Protein AF-A0A659RX69-F1 (afdb_monomer)

Sequence (241 aa):
MRRLYLALILLFAYSGHGYASCKRSGNEGAITITPPSQLVVDSHAYTAGEVLWQSGWVSTSEVTMDGCSRDYKVGFLYEPGSAQSNTSATINANDGNNTPVFSTGISGVGIAIKTQTNAGPYDNVMPIDNTYHNGDGNKTHHAMAPAYNVELVALGGPITSGTATFQSPLARVSFRDSATEDSGGDILTHLYLGNTQLIMKAMGCRVETPAITVDLGSVNLGSFANRQTAGAGEPARVWRG

Nearest PDB structures (foldseek):
  4gsx-assembly1_A-2  TM=1.540E-01  e=4.139E+00  Dengue virus 1 Nauru/West Pac/1974
  4gsx-assembly2_B  TM=1.135E-01  e=7.525E+00  Dengue virus 1 Nauru/West Pac/1974
  6y68-assembly1_A  TM=1.496E-01  e=9.352E+00  Maporal virus

Structure (mmCIF, N/CA/C/O backbone):
data_AF-A0A659RX69-F1
#
_entry.id   AF-A0A659RX69-F1
#
loop_
_atom_site.group_PDB
_atom_site.id
_atom_site.type_symbol
_atom_site.label_atom_id
_atom_site.label_alt_id
_atom_site.label_comp_id
_atom_site.label_asym_id
_atom_site.label_entity_id
_atom_site.label_seq_id
_atom_site.pdbx_PDB_ins_code
_atom_site.Cartn_x
_atom_site.Cartn_y
_atom_site.Cartn_z
_atom_site.occupancy
_atom_site.B_iso_or_equiv
_atom_site.auth_seq_id
_atom_site.auth_comp_id
_atom_site.auth_asym_id
_atom_site.auth_atom_id
_atom_site.pdbx_PDB_model_num
ATOM 1 N N . MET A 1 1 ? 19.546 25.901 -54.639 1.00 54.75 1 MET A N 1
ATOM 2 C CA . MET A 1 1 ? 19.198 24.463 -54.520 1.00 54.75 1 MET A CA 1
ATOM 3 C C . MET A 1 1 ? 20.051 23.722 -53.485 1.00 54.75 1 MET A C 1
ATOM 5 O O . MET A 1 1 ? 19.479 23.156 -52.571 1.00 54.75 1 MET A O 1
ATOM 9 N N . ARG A 1 2 ? 21.393 23.794 -53.518 1.00 53.19 2 ARG A N 1
ATOM 10 C CA . ARG A 1 2 ? 22.296 23.069 -52.587 1.00 53.19 2 ARG A CA 1
ATOM 11 C C . ARG A 1 2 ? 22.117 23.376 -51.080 1.00 53.19 2 ARG A C 1
ATOM 13 O O . ARG A 1 2 ? 22.346 22.502 -50.258 1.00 53.19 2 ARG A O 1
ATOM 20 N N . ARG A 1 3 ? 21.663 24.585 -50.717 1.00 55.53 3 ARG A N 1
ATOM 21 C CA . ARG A 1 3 ? 21.401 24.986 -49.315 1.00 55.53 3 ARG A CA 1
ATOM 22 C C . ARG A 1 3 ? 20.087 24.431 -48.739 1.00 55.53 3 ARG A C 1
ATOM 24 O O . ARG A 1 3 ? 20.001 24.253 -47.533 1.00 55.53 3 ARG A O 1
ATOM 31 N N . LEU A 1 4 ? 19.103 24.116 -49.590 1.00 56.72 4 LEU A N 1
ATOM 32 C CA . LEU A 1 4 ? 17.810 23.564 -49.157 1.00 56.72 4 LEU A CA 1
ATOM 33 C C . LEU A 1 4 ? 17.927 22.073 -48.797 1.00 56.72 4 LEU A C 1
ATOM 35 O O . LEU A 1 4 ? 17.357 21.631 -47.809 1.00 56.72 4 LEU A O 1
ATOM 39 N N . TYR A 1 5 ? 18.735 21.322 -49.553 1.00 61.66 5 TYR A N 1
ATOM 40 C CA . TYR A 1 5 ? 19.009 19.906 -49.282 1.00 61.66 5 TYR A CA 1
ATOM 41 C C . TYR A 1 5 ? 19.785 19.688 -47.974 1.00 61.66 5 TYR A C 1
ATOM 43 O O . TYR A 1 5 ? 19.493 18.752 -47.240 1.00 61.66 5 TYR A O 1
ATOM 51 N N . LEU A 1 6 ? 20.729 20.578 -47.646 1.00 60.47 6 LEU A N 1
ATOM 52 C CA . LEU A 1 6 ? 21.464 20.536 -46.374 1.00 60.47 6 LEU A CA 1
ATOM 53 C C . LEU A 1 6 ? 20.556 20.802 -45.163 1.00 60.47 6 LEU A C 1
ATOM 55 O O . LEU A 1 6 ? 20.692 20.125 -44.149 1.00 60.47 6 LEU A O 1
ATOM 59 N N . ALA A 1 7 ? 19.604 21.733 -45.283 1.00 62.75 7 ALA A N 1
ATOM 60 C CA . ALA A 1 7 ? 18.614 21.985 -44.237 1.00 62.75 7 ALA A CA 1
ATOM 61 C C . ALA A 1 7 ? 17.662 20.791 -44.046 1.00 62.75 7 ALA A C 1
ATOM 63 O O . ALA A 1 7 ? 17.360 20.430 -42.913 1.00 62.75 7 ALA A O 1
ATOM 64 N N . LEU A 1 8 ? 17.251 20.132 -45.137 1.00 59.28 8 LEU A N 1
ATOM 65 C CA . LEU A 1 8 ? 16.393 18.946 -45.076 1.00 59.28 8 LEU A CA 1
ATOM 66 C C . LEU A 1 8 ? 17.100 17.754 -44.406 1.00 59.28 8 LEU A C 1
ATOM 68 O O . LEU A 1 8 ? 16.502 17.084 -43.575 1.00 59.28 8 LEU A O 1
ATOM 72 N N . ILE A 1 9 ? 18.380 17.517 -44.716 1.00 64.31 9 ILE A N 1
ATOM 73 C CA . ILE A 1 9 ? 19.173 16.432 -44.109 1.00 64.31 9 ILE A CA 1
ATOM 74 C C . ILE A 1 9 ? 19.392 16.678 -42.609 1.00 64.31 9 ILE A C 1
ATOM 76 O O . ILE A 1 9 ? 19.304 15.737 -41.827 1.00 64.31 9 ILE A O 1
ATOM 80 N N . LEU A 1 10 ? 19.613 17.929 -42.191 1.00 59.34 10 LEU A N 1
ATOM 81 C CA . LEU A 1 10 ? 19.681 18.288 -40.770 1.00 59.34 10 LEU A CA 1
ATOM 82 C C . LEU A 1 10 ? 18.334 18.074 -40.062 1.00 59.34 10 LEU A C 1
ATOM 84 O O . LEU A 1 10 ? 18.313 17.503 -38.979 1.00 59.34 10 LEU A O 1
ATOM 88 N N . LEU A 1 11 ? 17.207 18.438 -40.681 1.00 57.62 11 LEU A N 1
ATOM 89 C CA . LEU A 1 11 ? 15.870 18.195 -40.121 1.00 57.62 11 LEU A CA 1
ATOM 90 C C . LEU A 1 11 ? 15.540 16.697 -39.983 1.00 57.62 11 LEU A C 1
ATOM 92 O O . LEU A 1 11 ? 15.015 16.293 -38.948 1.00 57.62 11 LEU A O 1
ATOM 96 N N . PHE A 1 12 ? 15.909 15.865 -40.965 1.00 55.72 12 PHE A N 1
ATOM 97 C CA . PHE A 1 12 ? 15.731 14.408 -40.884 1.00 55.72 12 PHE A CA 1
ATOM 98 C C . PHE A 1 12 ? 16.713 13.726 -39.913 1.00 55.72 12 PHE A C 1
ATOM 100 O O . PHE A 1 12 ? 16.360 12.728 -39.286 1.00 55.72 12 PHE A O 1
ATOM 107 N N . ALA A 1 13 ? 17.920 14.274 -39.732 1.00 54.59 13 ALA A N 1
ATOM 108 C CA . ALA A 1 13 ? 18.875 13.793 -38.730 1.00 54.59 13 ALA A CA 1
ATOM 109 C C . ALA A 1 13 ? 18.453 14.153 -37.291 1.00 54.59 13 ALA A C 1
ATOM 111 O O . ALA A 1 13 ? 18.736 13.395 -36.366 1.00 54.59 13 ALA A O 1
ATOM 112 N N . TYR A 1 14 ? 17.732 15.264 -37.094 1.00 49.75 14 TYR A N 1
ATOM 113 C CA . TYR A 1 14 ? 17.176 15.644 -35.789 1.00 49.75 14 TYR A CA 1
ATOM 114 C C . TYR A 1 14 ? 15.881 14.897 -35.432 1.00 49.75 14 TYR A C 1
ATOM 116 O O . TYR A 1 14 ? 15.615 14.694 -34.253 1.00 49.75 14 TYR A O 1
ATOM 124 N N . SER A 1 15 ? 15.098 14.407 -36.399 1.00 41.50 15 SER A N 1
ATOM 125 C CA . SER A 1 15 ? 13.859 13.656 -36.115 1.00 41.50 15 SER A CA 1
ATOM 126 C C . SER A 1 15 ? 14.069 12.228 -35.586 1.00 41.50 15 SER A C 1
ATOM 128 O O . SER A 1 15 ? 13.101 11.547 -35.266 1.00 41.50 15 SER A O 1
ATOM 130 N N . GLY A 1 16 ? 15.317 11.765 -35.466 1.00 38.88 16 GLY A N 1
ATOM 131 C CA . GLY A 1 16 ? 15.662 10.446 -34.924 1.00 38.88 16 GLY A CA 1
ATOM 132 C C . GLY A 1 16 ? 15.763 10.377 -33.398 1.00 38.88 16 GLY A C 1
ATOM 133 O O . GLY A 1 16 ? 16.357 9.431 -32.885 1.00 38.88 16 GLY A O 1
ATOM 134 N N . HIS A 1 17 ? 15.234 11.362 -32.662 1.00 42.66 17 HIS A N 1
ATOM 135 C CA . HIS A 1 17 ? 15.139 11.275 -31.203 1.00 42.66 17 HIS A CA 1
ATOM 136 C C . HIS A 1 17 ? 14.034 10.272 -30.870 1.00 42.66 17 HIS A C 1
ATOM 138 O O . HIS A 1 17 ? 12.896 10.643 -30.594 1.00 42.66 17 HIS A O 1
ATOM 144 N N . GLY A 1 18 ? 14.359 8.979 -30.946 1.00 46.91 18 GLY A N 1
ATOM 145 C CA . GLY A 1 18 ? 13.583 7.965 -30.254 1.00 46.91 18 GLY A CA 1
ATOM 146 C C . GLY A 1 18 ? 13.561 8.374 -28.790 1.00 46.91 18 GLY A C 1
ATOM 147 O O . GLY A 1 18 ? 14.603 8.349 -28.135 1.00 46.91 18 GLY A O 1
ATOM 148 N N . TYR A 1 19 ? 12.413 8.855 -28.318 1.00 55.19 19 TYR A N 1
ATOM 149 C CA . TYR A 1 19 ? 12.220 9.172 -26.914 1.00 55.19 19 TYR A CA 1
ATOM 150 C C . TYR A 1 19 ? 12.526 7.891 -26.137 1.00 55.19 19 TYR A C 1
ATOM 152 O O . TYR A 1 19 ? 11.825 6.890 -26.294 1.00 55.19 19 TYR A O 1
ATOM 160 N N . ALA A 1 20 ? 13.637 7.892 -25.394 1.00 61.78 20 ALA A N 1
ATOM 161 C CA . ALA A 1 20 ? 13.924 6.828 -24.447 1.00 61.78 20 ALA A CA 1
ATOM 162 C C . ALA A 1 20 ? 12.742 6.804 -23.487 1.00 61.78 20 ALA A C 1
ATOM 164 O O . ALA A 1 20 ? 12.428 7.838 -22.903 1.00 61.78 20 ALA A O 1
ATOM 165 N N . SER A 1 21 ? 12.056 5.671 -23.439 1.00 83.69 21 SER A N 1
ATOM 166 C CA . SER A 1 21 ? 10.903 5.484 -22.589 1.00 83.69 21 SER A CA 1
ATOM 167 C C . SER A 1 21 ? 11.053 4.159 -21.890 1.00 83.69 21 SER A C 1
ATOM 169 O O . SER A 1 21 ? 11.211 3.134 -22.554 1.00 83.69 21 SER A O 1
ATOM 171 N N . CYS A 1 22 ? 11.031 4.202 -20.559 1.00 89.25 22 CYS A N 1
ATOM 172 C CA . CYS A 1 22 ? 11.048 3.002 -19.739 1.00 89.25 22 CYS A CA 1
ATOM 173 C C . CYS A 1 22 ? 9.914 2.074 -20.190 1.00 89.25 22 CYS A C 1
ATOM 175 O O . CYS A 1 22 ? 8.739 2.431 -20.104 1.00 89.25 22 CYS A O 1
ATOM 177 N N . LYS A 1 23 ? 10.251 0.888 -20.684 1.00 92.12 23 LYS A N 1
ATOM 178 C CA . LYS A 1 23 ? 9.285 -0.112 -21.131 1.00 92.12 23 LYS A CA 1
ATOM 179 C C . LYS A 1 23 ? 9.568 -1.441 -20.485 1.00 92.12 23 LYS A C 1
ATOM 181 O O . LYS A 1 23 ? 10.710 -1.884 -20.436 1.00 92.12 23 LYS A O 1
ATOM 186 N N . ARG A 1 24 ? 8.512 -2.085 -20.009 1.00 92.31 24 ARG A N 1
ATOM 187 C CA . ARG A 1 24 ? 8.624 -3.421 -19.451 1.00 92.31 24 ARG A CA 1
ATOM 188 C C . ARG A 1 24 ? 8.834 -4.424 -20.577 1.00 92.31 24 ARG A C 1
ATOM 190 O O . ARG A 1 24 ? 8.104 -4.401 -21.571 1.00 92.31 24 ARG A O 1
ATOM 197 N N . SER A 1 25 ? 9.802 -5.319 -20.429 1.00 86.56 25 SER A N 1
ATOM 198 C CA . SER A 1 25 ? 9.934 -6.473 -21.313 1.00 86.56 25 SER A CA 1
ATOM 199 C C . SER A 1 25 ? 9.115 -7.637 -20.747 1.00 86.56 25 SER A C 1
ATOM 201 O O . SER A 1 25 ? 9.410 -8.206 -19.702 1.00 86.56 25 SER A O 1
ATOM 203 N N . GLY A 1 26 ? 8.023 -7.979 -21.437 1.00 82.31 26 GLY A N 1
ATOM 204 C CA . GLY A 1 26 ? 7.155 -9.103 -21.073 1.00 82.31 26 GLY A CA 1
ATOM 205 C C . GLY A 1 26 ? 5.930 -8.725 -20.231 1.00 82.31 26 GLY A C 1
ATOM 206 O O . GLY A 1 26 ? 5.269 -7.717 -20.484 1.00 82.31 26 GLY A O 1
ATOM 207 N N . ASN A 1 27 ? 5.574 -9.595 -19.281 1.00 82.69 27 ASN A N 1
ATOM 208 C CA . ASN A 1 27 ? 4.302 -9.549 -18.550 1.00 82.69 27 ASN A CA 1
ATOM 209 C C . ASN A 1 27 ? 4.336 -8.692 -17.281 1.00 82.69 27 ASN A C 1
ATOM 211 O O . ASN A 1 27 ? 5.397 -8.360 -16.760 1.00 82.69 27 ASN A O 1
ATOM 215 N N . GLU A 1 28 ? 3.128 -8.314 -16.846 1.00 82.75 28 GLU A N 1
ATOM 216 C CA . GLU A 1 28 ? 2.791 -7.748 -15.533 1.00 82.75 28 GLU A CA 1
ATOM 217 C C . GLU A 1 28 ? 3.600 -8.380 -14.403 1.00 82.75 28 GLU A C 1
ATOM 219 O O . GLU A 1 28 ? 3.390 -9.565 -14.153 1.00 82.75 28 GLU A O 1
ATOM 224 N N . GLY A 1 29 ? 4.419 -7.625 -13.664 1.00 92.12 29 GLY A N 1
ATOM 225 C CA . GLY A 1 29 ? 4.747 -7.975 -12.287 1.00 92.12 29 GLY A CA 1
ATOM 226 C C . GLY A 1 29 ? 3.519 -7.902 -11.380 1.00 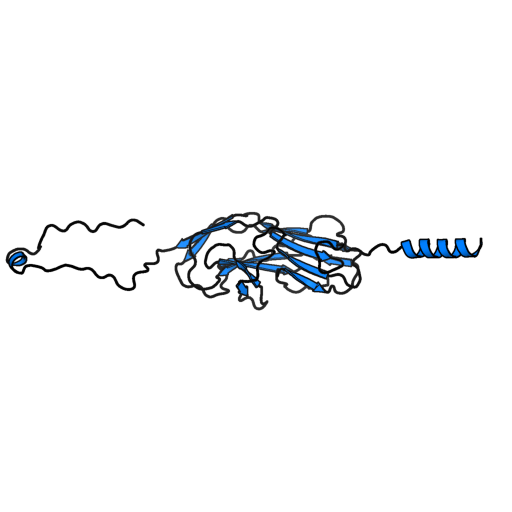92.12 29 GLY A C 1
ATOM 227 O O . GLY A 1 29 ? 3.390 -6.983 -10.576 1.00 92.12 29 GLY A O 1
ATOM 228 N N . ALA A 1 30 ? 2.591 -8.844 -11.522 1.00 95.94 30 ALA A N 1
ATOM 229 C CA . ALA A 1 30 ? 1.385 -8.909 -10.708 1.00 95.94 30 ALA A CA 1
ATOM 230 C C . ALA A 1 30 ? 1.665 -9.656 -9.398 1.00 95.94 30 ALA A C 1
ATOM 232 O O . ALA A 1 30 ? 2.068 -10.822 -9.408 1.00 95.94 30 ALA A O 1
ATOM 233 N N . ILE A 1 31 ? 1.427 -8.990 -8.269 1.00 97.94 31 ILE A N 1
ATOM 234 C CA . ILE A 1 31 ? 1.570 -9.551 -6.923 1.00 97.94 31 ILE A CA 1
ATOM 235 C C . ILE A 1 31 ? 0.206 -9.486 -6.252 1.00 97.94 31 ILE A C 1
ATOM 237 O O . ILE A 1 31 ? -0.384 -8.415 -6.152 1.00 97.94 31 ILE A O 1
ATOM 241 N N . THR A 1 32 ? -0.318 -10.627 -5.803 1.00 97.88 32 THR A N 1
ATOM 242 C CA . THR A 1 32 ? -1.626 -10.686 -5.135 1.00 97.88 32 THR A CA 1
ATOM 243 C C . THR A 1 32 ? -1.456 -11.028 -3.665 1.00 97.88 32 THR A C 1
ATOM 245 O O . THR A 1 32 ? -0.946 -12.094 -3.326 1.00 97.88 32 THR A O 1
ATOM 248 N N . ILE A 1 33 ? -1.935 -10.147 -2.791 1.00 98.19 33 ILE A N 1
ATOM 249 C CA . ILE A 1 33 ? -1.985 -10.363 -1.345 1.00 98.19 33 ILE A CA 1
ATOM 250 C C . ILE A 1 33 ? -3.444 -10.516 -0.935 1.00 98.19 33 ILE A C 1
ATOM 252 O O . ILE A 1 33 ? -4.298 -9.727 -1.326 1.00 98.19 33 ILE A O 1
ATOM 256 N N . THR A 1 34 ? -3.755 -11.539 -0.143 1.00 96.94 34 THR A N 1
ATOM 257 C CA . THR A 1 34 ? -5.127 -11.784 0.319 1.00 96.94 34 THR A CA 1
ATOM 258 C C . THR A 1 34 ? -5.244 -11.392 1.791 1.00 96.94 34 THR A C 1
ATOM 260 O O . THR A 1 34 ? -4.923 -12.212 2.653 1.00 96.94 34 THR A O 1
ATOM 263 N N . PRO A 1 35 ? -5.662 -10.150 2.10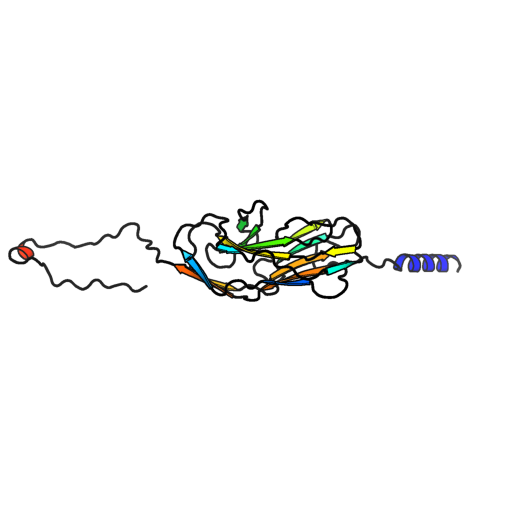9 1.00 94.31 35 PRO A N 1
ATOM 264 C CA . PRO A 1 35 ? -5.919 -9.759 3.488 1.00 94.31 35 PRO A CA 1
ATOM 265 C C . PRO A 1 35 ? -7.109 -10.541 4.063 1.00 94.31 35 PRO A C 1
ATOM 267 O O . PRO A 1 35 ? -7.913 -11.101 3.308 1.00 94.31 35 PRO A O 1
ATOM 270 N N . PRO A 1 36 ? -7.256 -10.603 5.396 1.00 95.31 36 PRO A N 1
ATOM 271 C CA . PRO A 1 36 ? -8.407 -11.242 6.011 1.00 95.31 36 PRO A CA 1
ATOM 272 C C . PRO A 1 36 ? -9.695 -10.520 5.602 1.00 95.31 36 PRO A C 1
ATOM 274 O O . PRO A 1 36 ? -9.760 -9.293 5.601 1.00 95.31 36 PRO A O 1
ATOM 277 N N . SER A 1 37 ? -10.747 -11.280 5.296 1.00 95.31 37 SER A N 1
ATOM 278 C CA . SER A 1 37 ? -12.082 -10.714 5.050 1.00 95.31 37 SER A CA 1
ATOM 279 C C . SER A 1 37 ? -12.728 -10.178 6.332 1.00 95.31 37 SER A C 1
ATOM 281 O O . SER A 1 37 ? -13.588 -9.299 6.285 1.00 95.31 37 SER A O 1
ATOM 283 N N . GLN A 1 38 ? -12.290 -10.679 7.490 1.00 96.31 38 GLN A N 1
ATOM 284 C CA . GLN A 1 38 ? -12.697 -10.209 8.804 1.00 96.31 38 GLN A CA 1
ATOM 285 C C . GLN A 1 38 ? -11.504 -10.182 9.757 1.00 96.31 38 GLN A C 1
ATOM 287 O O . GLN A 1 38 ? -10.773 -11.166 9.861 1.00 96.31 38 GLN A O 1
ATOM 292 N N . LEU A 1 39 ? -11.370 -9.093 10.511 1.00 95.88 39 LEU A N 1
ATOM 293 C CA . LEU A 1 39 ? -10.416 -8.977 11.607 1.00 95.88 39 LEU A CA 1
ATOM 294 C C . LEU A 1 39 ? -11.157 -8.610 12.893 1.00 95.88 39 LEU A C 1
ATOM 296 O O . LEU A 1 39 ? -12.035 -7.746 12.895 1.00 95.88 39 LEU A O 1
ATOM 300 N N . VAL A 1 40 ? -10.823 -9.307 13.975 1.00 94.56 40 VAL A N 1
ATOM 301 C CA . VAL A 1 40 ? -11.365 -9.056 15.311 1.00 94.56 40 VAL A CA 1
ATOM 302 C C . VAL A 1 40 ? -10.272 -8.392 16.138 1.00 94.56 40 VAL A C 1
ATOM 304 O O . VAL A 1 40 ? -9.138 -8.863 16.135 1.00 94.56 40 VAL A O 1
ATOM 307 N N . VAL A 1 41 ? -10.617 -7.306 16.821 1.00 93.44 41 VAL A N 1
ATOM 308 C CA . VAL A 1 41 ? -9.704 -6.523 17.661 1.00 93.44 41 VAL A CA 1
ATOM 309 C C . VAL A 1 41 ? -10.290 -6.364 19.060 1.00 93.44 41 VAL A C 1
ATOM 311 O O . VAL A 1 41 ? -11.510 -6.285 19.222 1.00 93.44 41 VAL A O 1
ATOM 314 N N . ASP A 1 42 ? -9.434 -6.324 20.074 1.00 89.31 42 ASP A N 1
ATOM 315 C CA . ASP A 1 42 ? -9.845 -6.167 21.469 1.00 89.31 42 ASP A CA 1
ATOM 316 C C . ASP A 1 42 ? -10.248 -4.715 21.774 1.00 89.31 42 ASP A C 1
ATOM 318 O O . ASP A 1 42 ? -9.629 -3.772 21.282 1.00 89.31 42 ASP A O 1
ATOM 322 N N . SER A 1 43 ? -11.248 -4.493 22.636 1.00 81.62 43 SER A N 1
ATOM 323 C CA . SER A 1 43 ? -11.597 -3.133 23.083 1.00 81.62 43 SER A CA 1
ATOM 324 C C . SER A 1 43 ? -10.562 -2.595 24.065 1.00 81.62 43 SER A C 1
ATOM 326 O O . SER A 1 43 ? -10.701 -2.727 25.283 1.00 81.62 43 SER A O 1
ATOM 328 N N . HIS A 1 44 ? -9.568 -1.900 23.531 1.00 86.19 44 HIS A N 1
ATOM 329 C CA . HIS A 1 44 ? -8.675 -1.041 24.292 1.00 86.19 44 HIS A CA 1
ATOM 330 C C . HIS A 1 44 ? -8.216 0.152 23.443 1.00 86.19 44 HIS A C 1
ATOM 332 O O . HIS A 1 44 ? -8.624 0.320 22.292 1.00 86.19 44 HIS A O 1
ATOM 338 N N . ALA A 1 45 ? -7.421 1.035 24.048 1.00 88.38 45 ALA A N 1
ATOM 339 C CA . ALA A 1 45 ? -6.779 2.122 23.327 1.00 88.38 45 ALA A CA 1
ATOM 340 C C . ALA A 1 45 ? -5.478 1.607 22.703 1.00 88.38 45 ALA A C 1
ATOM 342 O O . ALA A 1 45 ? -4.536 1.292 23.427 1.00 88.38 45 ALA A O 1
ATOM 343 N N . TYR A 1 46 ? -5.448 1.545 21.376 1.00 93.69 46 TYR A N 1
ATOM 344 C CA . TYR A 1 46 ? -4.284 1.129 20.609 1.00 93.69 46 TYR A CA 1
ATOM 345 C C . TYR A 1 46 ? -3.228 2.226 20.576 1.00 93.69 46 TYR A C 1
ATOM 347 O O . TYR A 1 46 ? -3.545 3.424 20.592 1.00 93.69 46 TYR A O 1
ATOM 355 N N . THR A 1 47 ? -1.966 1.819 20.472 1.00 93.44 47 THR A N 1
ATOM 356 C CA . THR A 1 47 ? -0.879 2.765 20.210 1.00 93.44 47 THR A CA 1
ATOM 357 C C . THR A 1 47 ? -0.810 3.054 18.712 1.00 93.44 47 THR A C 1
ATOM 359 O O . THR A 1 47 ? -0.978 2.161 17.885 1.00 93.44 47 THR A O 1
ATOM 362 N N . ALA A 1 48 ? -0.575 4.313 18.337 1.00 92.94 48 ALA A N 1
ATOM 363 C CA . ALA A 1 48 ? -0.377 4.660 16.933 1.00 92.94 48 ALA A CA 1
ATOM 364 C C . ALA A 1 48 ? 0.838 3.905 16.364 1.00 92.94 48 ALA A C 1
ATOM 366 O O . ALA A 1 48 ? 1.908 3.896 16.973 1.00 92.94 48 ALA A O 1
ATOM 367 N N . GLY A 1 49 ? 0.667 3.269 15.205 1.00 91.44 49 GLY A N 1
ATOM 368 C CA . GLY A 1 49 ? 1.706 2.459 14.567 1.00 91.44 49 GLY A CA 1
ATOM 369 C C . GLY A 1 49 ? 1.706 0.980 14.969 1.00 91.44 49 GLY A C 1
ATOM 370 O O . GLY A 1 49 ? 2.537 0.230 14.465 1.00 91.44 49 GLY A O 1
ATOM 371 N N . GLU A 1 50 ? 0.798 0.544 15.845 1.00 93.94 50 GLU A N 1
ATOM 372 C CA . GLU A 1 50 ? 0.657 -0.864 16.227 1.00 93.94 50 GLU A CA 1
ATOM 373 C C . GLU A 1 50 ? 0.099 -1.709 15.071 1.00 93.94 50 GLU A C 1
ATOM 375 O O . GLU A 1 50 ? -0.906 -1.350 14.458 1.00 93.94 50 GLU A O 1
ATOM 380 N N . VAL A 1 51 ? 0.744 -2.838 14.765 1.00 95.12 51 VAL A N 1
ATOM 381 C CA . VAL A 1 51 ? 0.343 -3.721 13.659 1.00 95.12 51 VAL A CA 1
ATOM 382 C C . VAL A 1 51 ? -0.799 -4.633 14.103 1.00 95.12 51 VAL A C 1
ATOM 384 O O . VAL A 1 51 ? -0.634 -5.471 14.985 1.00 95.12 51 VAL A O 1
ATOM 387 N N . LEU A 1 52 ? -1.948 -4.501 13.444 1.00 95.56 52 LEU A N 1
ATOM 388 C CA . LEU A 1 52 ? -3.143 -5.320 13.670 1.00 95.56 52 LEU A CA 1
ATOM 389 C C . LEU A 1 52 ? -3.116 -6.601 12.832 1.00 95.56 52 LEU A C 1
ATOM 391 O O . LEU A 1 52 ? -3.618 -7.645 13.240 1.00 95.56 52 LEU A O 1
ATOM 395 N N . TRP A 1 53 ? -2.549 -6.508 11.631 1.00 96.69 53 TRP A N 1
ATOM 396 C CA . TRP A 1 53 ? -2.336 -7.627 10.722 1.00 96.69 53 TRP A CA 1
ATOM 397 C C . TRP A 1 53 ? -1.230 -7.275 9.727 1.00 96.69 53 TRP A C 1
ATOM 399 O O . TRP A 1 53 ? -1.101 -6.117 9.336 1.00 96.69 53 TRP A O 1
ATOM 409 N N . GLN A 1 54 ? -0.473 -8.277 9.287 1.00 96.31 54 GLN A N 1
ATOM 410 C CA . GLN A 1 54 ? 0.535 -8.141 8.237 1.00 96.31 54 GLN A CA 1
ATOM 411 C C . GLN A 1 54 ? 0.474 -9.333 7.283 1.00 96.31 54 GLN A C 1
ATOM 413 O O . GLN A 1 54 ? 0.215 -10.461 7.713 1.00 96.31 54 GLN A O 1
ATOM 418 N N . SER A 1 55 ? 0.746 -9.099 6.002 1.00 97.00 55 SER A N 1
ATOM 419 C CA . SER A 1 55 ? 0.815 -10.168 5.001 1.00 97.00 55 SER A CA 1
ATOM 420 C C . SER A 1 55 ? 2.130 -10.943 5.027 1.00 97.00 55 SER A C 1
ATOM 422 O O . SER A 1 55 ? 2.175 -12.079 4.561 1.00 97.00 55 SER A O 1
ATOM 424 N N . GLY A 1 56 ? 3.206 -10.316 5.512 1.00 96.31 56 GLY A N 1
ATOM 425 C CA . GLY A 1 56 ? 4.565 -10.724 5.167 1.00 96.31 56 GLY A CA 1
ATOM 426 C C . GLY A 1 56 ? 4.909 -10.360 3.718 1.00 96.31 56 GLY A C 1
ATOM 427 O O . GLY A 1 56 ? 4.093 -9.781 2.996 1.00 96.31 56 GLY A O 1
ATOM 428 N N . TRP A 1 57 ? 6.130 -10.686 3.294 1.00 96.81 57 TRP A N 1
ATOM 429 C CA . TRP A 1 57 ? 6.602 -10.407 1.937 1.00 96.81 57 TRP A CA 1
ATOM 430 C C . TRP A 1 57 ? 6.045 -11.418 0.937 1.00 96.81 57 TRP A C 1
ATOM 432 O O . TRP A 1 57 ? 6.295 -12.618 1.055 1.00 96.81 57 TRP A O 1
ATOM 442 N N . VAL A 1 58 ? 5.324 -10.924 -0.066 1.00 97.94 58 VAL A N 1
ATOM 443 C CA . VAL A 1 58 ? 4.831 -11.720 -1.194 1.00 97.94 58 VAL A CA 1
ATOM 444 C C . VAL A 1 58 ? 5.461 -11.185 -2.468 1.00 97.94 58 VAL A C 1
ATOM 446 O O . VAL A 1 58 ? 5.351 -9.992 -2.751 1.00 97.94 58 VAL A O 1
ATOM 449 N N . SER A 1 59 ? 6.124 -12.062 -3.219 1.00 96.31 59 SER A N 1
ATOM 450 C CA . SER A 1 59 ? 6.860 -11.716 -4.433 1.00 96.31 59 SER A CA 1
ATOM 451 C C . SER A 1 59 ? 6.257 -12.337 -5.689 1.00 96.31 59 SER A C 1
ATOM 453 O O . SER A 1 59 ? 5.405 -13.226 -5.630 1.00 96.31 59 SER A O 1
ATOM 455 N N . THR A 1 60 ? 6.714 -11.854 -6.840 1.00 95.06 60 THR A N 1
ATOM 456 C CA . THR A 1 60 ? 6.460 -12.460 -8.153 1.00 95.06 60 THR A CA 1
ATOM 457 C C . THR A 1 60 ? 7.778 -12.857 -8.826 1.00 95.06 60 THR A C 1
ATOM 459 O O . THR A 1 60 ? 8.845 -12.765 -8.215 1.00 95.06 60 THR A O 1
ATOM 462 N N . SER A 1 61 ? 7.722 -13.364 -10.057 1.00 93.88 61 SER A N 1
ATOM 463 C CA . SER A 1 61 ? 8.918 -13.659 -10.855 1.00 93.88 61 SER A CA 1
ATOM 464 C C . SER A 1 61 ? 9.679 -12.386 -11.236 1.00 93.88 61 SER A C 1
ATOM 466 O O . SER A 1 61 ? 9.179 -11.278 -11.059 1.00 93.88 61 SER A O 1
ATOM 468 N N . GLU A 1 62 ? 10.885 -12.540 -11.787 1.00 93.81 62 GLU A N 1
ATOM 469 C CA . GLU A 1 62 ? 11.645 -11.405 -12.317 1.00 93.81 62 GLU A CA 1
ATOM 470 C C . GLU A 1 62 ? 10.823 -10.595 -13.329 1.00 93.81 62 GLU A C 1
ATOM 472 O O . GLU A 1 62 ? 10.104 -11.158 -14.161 1.00 93.81 62 GLU A O 1
ATOM 477 N N . VAL A 1 63 ? 10.951 -9.271 -13.242 1.00 93.81 63 VAL A N 1
ATOM 478 C CA . VAL A 1 63 ? 10.376 -8.320 -14.194 1.00 93.81 63 VAL A CA 1
ATOM 479 C C . VAL A 1 63 ? 11.484 -7.401 -14.676 1.00 93.81 63 VAL A C 1
ATOM 481 O O . VAL A 1 63 ? 12.260 -6.882 -13.874 1.00 93.81 63 VAL A O 1
ATOM 484 N N . THR A 1 64 ? 11.549 -7.166 -15.979 1.00 94.00 64 THR A N 1
ATOM 485 C CA . THR A 1 64 ? 12.603 -6.344 -16.569 1.00 94.00 64 THR A CA 1
ATOM 486 C C . THR A 1 64 ? 12.019 -5.055 -17.137 1.00 94.00 64 THR A C 1
ATOM 488 O O . THR A 1 64 ? 10.982 -5.066 -17.800 1.00 94.00 64 THR A O 1
ATOM 491 N N . MET A 1 65 ? 12.685 -3.933 -16.866 1.00 93.19 65 MET A N 1
ATOM 492 C CA . MET A 1 65 ? 12.421 -2.636 -17.493 1.00 93.19 65 MET A CA 1
ATOM 493 C C . MET A 1 65 ? 13.613 -2.253 -18.355 1.00 93.19 65 MET A C 1
ATOM 495 O O . MET A 1 65 ? 14.747 -2.311 -17.894 1.00 93.19 65 MET A O 1
ATOM 499 N N . ASP A 1 66 ? 13.355 -1.812 -19.576 1.00 93.19 66 ASP A N 1
ATOM 500 C CA . ASP A 1 66 ? 14.353 -1.470 -20.580 1.00 93.19 66 ASP A CA 1
ATOM 501 C C . ASP A 1 66 ? 14.091 -0.088 -21.179 1.00 93.19 66 ASP A C 1
ATOM 503 O O . ASP A 1 66 ? 12.983 0.445 -21.135 1.00 93.19 66 ASP A O 1
ATOM 507 N N . GLY A 1 67 ? 15.119 0.494 -21.796 1.00 90.56 67 GLY A N 1
ATOM 508 C CA . GLY A 1 67 ? 14.983 1.740 -22.549 1.00 90.56 67 GLY A CA 1
ATOM 509 C C . GLY A 1 67 ? 14.747 2.983 -21.690 1.00 90.56 67 GLY A C 1
ATOM 510 O O . GLY A 1 67 ? 14.343 4.010 -22.235 1.00 90.56 67 GLY A O 1
ATOM 511 N N . CYS A 1 68 ? 15.026 2.919 -20.386 1.00 90.88 68 CYS A N 1
ATOM 512 C CA . CYS A 1 68 ? 14.884 4.063 -19.495 1.00 90.88 68 CYS A CA 1
ATOM 513 C C . CYS A 1 68 ? 15.798 5.229 -19.898 1.00 90.88 68 CYS A C 1
ATOM 515 O O . CYS A 1 68 ? 16.963 5.052 -20.276 1.00 90.88 68 CYS A O 1
ATOM 517 N N . SER A 1 69 ? 15.248 6.444 -19.839 1.00 90.12 69 SER A N 1
ATOM 518 C CA . SER A 1 69 ? 16.009 7.685 -19.995 1.00 90.12 69 SER A CA 1
ATOM 519 C C . SER A 1 69 ? 16.981 7.874 -18.825 1.00 90.12 69 SER A C 1
ATOM 521 O O . SER A 1 69 ? 16.784 7.307 -17.765 1.00 90.12 69 SER A O 1
ATOM 523 N N . ARG A 1 70 ? 18.047 8.673 -18.971 1.00 90.12 70 ARG A N 1
ATOM 524 C CA . ARG A 1 70 ? 19.038 8.863 -17.886 1.00 90.12 70 ARG A CA 1
ATOM 525 C C . ARG A 1 70 ? 18.457 9.547 -16.638 1.00 90.12 70 ARG A C 1
ATOM 527 O O . ARG A 1 70 ? 18.984 9.366 -15.549 1.00 90.12 70 ARG A O 1
ATOM 534 N N . ASP A 1 71 ? 17.385 10.315 -16.805 1.00 90.81 71 ASP A N 1
ATOM 535 C CA . ASP A 1 71 ? 16.769 11.117 -15.742 1.00 90.81 71 ASP A CA 1
ATOM 536 C C . ASP A 1 71 ? 15.396 10.579 -15.310 1.00 90.81 71 ASP A C 1
ATOM 538 O O . ASP A 1 71 ? 14.623 11.309 -14.673 1.00 90.81 71 ASP A O 1
ATOM 542 N N . TYR A 1 72 ? 15.108 9.313 -15.642 1.00 93.25 72 TYR A N 1
ATOM 543 C CA . TYR A 1 72 ? 13.853 8.646 -15.311 1.00 93.25 72 TYR A CA 1
ATOM 544 C C . TYR A 1 72 ? 13.535 8.717 -13.809 1.00 93.25 72 TYR A C 1
ATOM 546 O O . TYR A 1 72 ? 14.381 9.008 -12.954 1.00 93.25 72 TYR A O 1
ATOM 554 N N . LYS A 1 73 ? 12.272 8.470 -13.484 1.00 95.00 73 LYS A N 1
ATOM 555 C CA . LYS A 1 73 ? 11.695 8.504 -12.149 1.00 95.00 73 LYS A CA 1
ATOM 556 C C . LYS A 1 73 ? 11.073 7.164 -11.801 1.00 95.00 73 LYS A C 1
ATOM 558 O O . LYS A 1 73 ? 10.459 6.520 -12.649 1.00 95.00 73 LYS A O 1
ATOM 563 N N . VAL A 1 74 ? 11.195 6.789 -10.535 1.00 95.69 74 VAL A N 1
ATOM 564 C CA . VAL A 1 74 ? 10.530 5.624 -9.948 1.00 95.69 74 VAL A CA 1
ATOM 565 C C . VAL A 1 74 ? 9.434 6.129 -9.022 1.00 95.69 74 VAL A C 1
ATOM 567 O O . VAL A 1 74 ? 9.717 6.875 -8.089 1.00 95.69 74 VAL A O 1
ATOM 570 N N . GLY A 1 75 ? 8.188 5.777 -9.312 1.00 95.81 75 GLY A N 1
ATOM 571 C CA . GLY A 1 75 ? 7.021 6.132 -8.512 1.00 95.81 75 GLY A CA 1
ATOM 572 C C . GLY A 1 75 ? 6.599 4.982 -7.607 1.00 95.81 75 GLY A C 1
ATOM 573 O O . GLY A 1 75 ? 6.428 3.867 -8.102 1.00 95.81 75 GLY A O 1
ATOM 574 N N . PHE A 1 76 ? 6.386 5.266 -6.322 1.00 96.56 76 PHE A N 1
ATOM 575 C CA . PHE A 1 76 ? 5.826 4.345 -5.329 1.00 96.56 76 PHE A CA 1
ATOM 576 C C . PHE A 1 76 ? 4.423 4.813 -4.948 1.00 96.56 76 PHE A C 1
ATOM 578 O O . PHE A 1 76 ? 4.232 5.618 -4.037 1.00 96.56 76 PHE A O 1
ATOM 585 N N . LEU A 1 77 ? 3.424 4.361 -5.703 1.00 96.44 77 LEU A N 1
ATOM 586 C CA . LEU A 1 77 ? 2.134 5.046 -5.777 1.00 96.44 77 LEU A CA 1
ATOM 587 C C . LEU A 1 77 ? 0.983 4.112 -5.426 1.00 96.44 77 LEU A C 1
ATOM 589 O O . LEU A 1 77 ? 0.989 2.938 -5.797 1.00 96.44 77 LEU A O 1
ATOM 593 N N . TYR A 1 78 ? -0.038 4.641 -4.763 1.00 96.94 78 TYR A N 1
ATOM 594 C CA . TYR A 1 78 ? -1.347 4.005 -4.764 1.00 96.94 78 TYR A CA 1
ATOM 595 C C . TYR A 1 78 ? -2.006 4.171 -6.135 1.00 96.94 78 TYR A C 1
ATOM 597 O O . TYR A 1 78 ? -1.774 5.146 -6.852 1.00 96.94 78 TYR A O 1
ATOM 605 N N . GLU A 1 79 ? -2.852 3.214 -6.503 1.00 95.12 79 GLU A N 1
ATOM 606 C CA . GLU A 1 79 ? -3.509 3.210 -7.804 1.00 95.12 79 GLU A CA 1
ATOM 607 C C . GLU A 1 79 ? -4.470 4.395 -7.958 1.00 95.12 79 GLU A C 1
ATOM 609 O O . GLU A 1 79 ? -5.236 4.677 -7.026 1.00 95.12 79 GLU A O 1
ATOM 614 N N . PRO A 1 80 ? -4.492 5.072 -9.124 1.00 91.12 80 PRO A N 1
ATOM 615 C CA . PRO A 1 80 ? -5.445 6.137 -9.390 1.00 91.12 80 PRO A CA 1
ATOM 616 C C . PRO A 1 80 ? -6.884 5.683 -9.138 1.00 91.12 80 PRO A C 1
ATOM 618 O O . PRO A 1 80 ? -7.312 4.621 -9.591 1.00 91.12 80 PRO A O 1
ATOM 621 N N . GLY A 1 81 ? -7.633 6.501 -8.401 1.00 86.38 81 GLY A N 1
ATOM 622 C CA . GLY A 1 81 ? -9.013 6.200 -8.011 1.00 86.38 81 GLY A CA 1
ATOM 623 C C . GLY A 1 81 ? -9.142 5.477 -6.669 1.00 86.38 81 GLY A C 1
ATOM 624 O O . GLY A 1 81 ? -10.226 5.505 -6.084 1.00 86.38 81 GLY A O 1
ATOM 625 N N . SER A 1 82 ? -8.053 4.921 -6.124 1.00 91.44 82 SER A N 1
ATOM 626 C CA . SER A 1 82 ? -8.057 4.450 -4.740 1.00 91.44 82 SER A CA 1
ATOM 627 C C . SER A 1 82 ? -8.239 5.629 -3.778 1.00 91.44 82 SER A C 1
ATOM 629 O O . SER A 1 82 ? -7.815 6.755 -4.045 1.00 91.44 82 SER A O 1
ATOM 631 N N . ALA A 1 83 ? -8.843 5.380 -2.615 1.00 90.94 83 ALA A N 1
ATOM 632 C CA . ALA A 1 83 ? -9.016 6.418 -1.595 1.00 90.94 83 ALA A CA 1
ATOM 633 C C . ALA A 1 83 ? -7.668 6.985 -1.103 1.00 90.94 83 ALA A C 1
ATOM 635 O O . ALA A 1 83 ? -7.588 8.118 -0.626 1.00 90.94 83 ALA A O 1
ATOM 636 N N . GLN A 1 84 ? -6.600 6.199 -1.229 1.00 94.00 84 GLN A N 1
ATOM 637 C CA . GLN A 1 84 ? -5.257 6.530 -0.779 1.00 94.00 84 GLN A CA 1
ATOM 638 C C . GLN A 1 84 ? -4.459 7.343 -1.808 1.00 94.00 84 GLN A C 1
ATOM 640 O O . GLN A 1 84 ? -3.521 8.025 -1.413 1.00 94.00 84 GLN A O 1
ATOM 645 N N . SER A 1 85 ? -4.821 7.347 -3.099 1.00 91.12 85 SER A N 1
ATOM 646 C CA . SER A 1 85 ? -3.981 7.950 -4.153 1.00 91.12 85 SER A CA 1
ATOM 647 C C . SER A 1 85 ? -3.827 9.468 -4.073 1.00 91.12 85 SER A C 1
ATOM 649 O O . SER A 1 85 ? -2.869 10.010 -4.606 1.00 91.12 85 SER A O 1
ATOM 651 N N . ASN A 1 86 ? -4.775 10.167 -3.443 1.00 85.94 86 ASN A N 1
ATOM 652 C CA . ASN A 1 86 ? -4.795 11.635 -3.365 1.00 85.94 86 ASN A CA 1
ATOM 653 C C . ASN A 1 86 ? -4.940 12.157 -1.928 1.00 85.94 86 ASN A C 1
ATOM 655 O O . ASN A 1 86 ? -5.319 13.310 -1.721 1.00 85.94 86 ASN A O 1
ATOM 659 N N . THR A 1 87 ? -4.708 11.307 -0.928 1.00 87.00 87 THR A N 1
ATOM 660 C CA . THR A 1 87 ? -4.800 11.695 0.482 1.00 87.00 87 THR A CA 1
ATOM 661 C C . THR A 1 87 ? -3.416 11.821 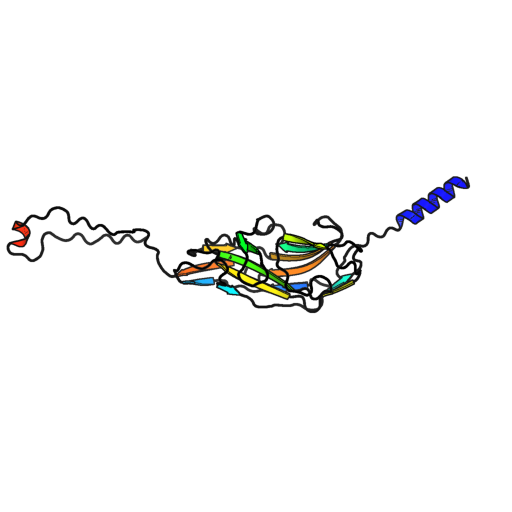1.092 1.00 87.00 87 THR A C 1
ATOM 663 O O . THR A 1 87 ? -2.471 11.162 0.669 1.00 87.00 87 THR A O 1
ATOM 666 N N . SER A 1 88 ? -3.284 12.691 2.090 1.00 90.19 88 SER A N 1
ATOM 667 C CA . SER A 1 88 ? -2.077 12.734 2.911 1.00 90.19 88 SER A CA 1
ATOM 668 C C . SER A 1 88 ? -2.094 11.582 3.907 1.00 90.19 88 SER A C 1
ATOM 670 O O . SER A 1 88 ? -3.148 11.236 4.449 1.00 90.19 88 SER A O 1
ATOM 672 N N . ALA A 1 89 ? -0.916 11.030 4.188 1.00 92.50 89 ALA A N 1
ATOM 673 C CA . ALA A 1 89 ? -0.761 10.065 5.263 1.00 92.50 89 ALA A CA 1
ATOM 674 C C . ALA A 1 89 ? -1.212 10.659 6.604 1.00 92.50 89 ALA A C 1
ATOM 676 O O . ALA A 1 89 ? -1.010 11.842 6.887 1.00 92.50 89 ALA A O 1
ATOM 677 N N . THR A 1 90 ? -1.834 9.824 7.431 1.00 91.94 90 THR A N 1
ATOM 678 C CA . THR A 1 90 ? -2.345 10.223 8.745 1.00 91.94 90 THR A CA 1
ATOM 679 C C . THR A 1 90 ? -1.271 10.146 9.823 1.00 91.94 90 THR A C 1
ATOM 681 O O . THR A 1 90 ? -1.218 11.007 10.695 1.00 91.94 90 THR A O 1
ATOM 684 N N . ILE A 1 91 ? -0.427 9.114 9.759 1.00 93.62 91 ILE A N 1
ATOM 685 C CA . ILE A 1 91 ? 0.706 8.852 10.656 1.00 93.62 91 ILE A CA 1
ATOM 686 C C . ILE A 1 91 ? 1.780 8.077 9.876 1.00 93.62 91 ILE A C 1
ATOM 688 O O . ILE A 1 91 ? 1.560 7.731 8.715 1.00 93.62 91 ILE A O 1
ATOM 692 N N . ASN A 1 92 ? 2.886 7.728 10.536 1.00 93.50 92 ASN A N 1
ATOM 693 C CA . ASN A 1 92 ? 3.840 6.737 10.038 1.00 93.50 92 ASN A CA 1
ATOM 694 C C . ASN A 1 92 ? 3.777 5.461 10.889 1.00 93.50 92 ASN A C 1
ATOM 696 O O . ASN A 1 92 ? 3.496 5.521 12.088 1.00 93.50 92 ASN A O 1
ATOM 700 N N . ALA A 1 93 ? 4.025 4.310 10.267 1.00 89.56 93 ALA A N 1
ATOM 701 C CA . ALA A 1 93 ? 4.097 3.026 10.944 1.00 89.56 93 ALA A CA 1
ATOM 702 C C . ALA A 1 93 ? 5.328 2.979 11.860 1.00 89.56 93 ALA A C 1
ATOM 704 O O . ALA A 1 93 ? 6.361 3.592 11.578 1.00 89.56 93 ALA A O 1
ATOM 705 N N . ASN A 1 94 ? 5.234 2.222 12.953 1.00 85.38 94 ASN A N 1
ATOM 706 C CA . ASN A 1 94 ? 6.347 2.039 13.880 1.00 85.38 94 ASN A CA 1
ATOM 707 C C . ASN A 1 94 ? 7.243 0.871 13.434 1.00 85.38 94 ASN A C 1
ATOM 709 O O . ASN A 1 94 ? 7.375 -0.133 14.130 1.00 85.38 94 ASN A O 1
ATOM 713 N N . ASP A 1 95 ? 7.807 0.982 12.231 1.00 83.44 95 ASP A N 1
ATOM 714 C CA . ASP A 1 95 ? 8.560 -0.090 11.565 1.00 83.44 95 ASP A CA 1
ATOM 715 C C . ASP A 1 95 ? 10.014 0.281 11.228 1.00 83.44 95 ASP A C 1
ATOM 717 O O . ASP A 1 95 ? 10.712 -0.475 10.555 1.00 83.44 95 ASP A O 1
ATOM 721 N N . GLY A 1 96 ? 10.469 1.453 11.681 1.00 83.69 96 GLY A N 1
ATOM 722 C CA . GLY A 1 96 ? 11.814 1.973 11.423 1.00 83.69 96 GLY A CA 1
ATOM 723 C C . GLY A 1 96 ? 12.039 2.529 10.012 1.00 83.69 96 GLY A C 1
ATOM 724 O O . GLY A 1 96 ? 13.088 3.122 9.780 1.00 83.69 96 GLY A O 1
ATOM 725 N N . ASN A 1 97 ? 11.067 2.407 9.099 1.00 83.44 97 ASN A N 1
ATOM 726 C CA . ASN A 1 97 ? 11.174 2.860 7.704 1.00 83.44 97 ASN A CA 1
ATOM 727 C C . ASN A 1 97 ? 10.333 4.112 7.412 1.00 83.44 97 ASN A C 1
ATOM 729 O O . ASN A 1 97 ? 10.254 4.550 6.267 1.00 83.44 97 ASN A O 1
ATOM 733 N N . ASN A 1 98 ? 9.709 4.696 8.443 1.00 88.56 98 ASN A N 1
ATOM 734 C CA . ASN A 1 98 ? 8.826 5.858 8.329 1.00 88.56 98 ASN A CA 1
ATOM 735 C C . ASN A 1 98 ? 7.705 5.638 7.292 1.00 88.56 98 ASN A C 1
ATOM 737 O O . ASN A 1 98 ? 7.337 6.562 6.568 1.00 88.56 98 ASN A O 1
ATOM 741 N N . THR A 1 99 ? 7.188 4.406 7.210 1.00 94.88 99 THR A N 1
ATOM 742 C CA . THR A 1 99 ? 6.181 4.018 6.219 1.00 94.88 99 THR A CA 1
ATOM 743 C C . THR A 1 99 ? 4.896 4.813 6.442 1.00 94.88 99 THR A C 1
ATOM 745 O O . THR A 1 99 ? 4.296 4.677 7.513 1.00 94.88 99 THR A O 1
ATOM 748 N N . PRO A 1 100 ? 4.431 5.619 5.476 1.00 95.50 100 PRO A N 1
ATOM 749 C CA . PRO A 1 100 ? 3.226 6.407 5.659 1.00 95.50 100 PRO A CA 1
ATOM 750 C C . PRO A 1 100 ? 1.988 5.511 5.727 1.00 95.50 100 PRO A C 1
ATOM 752 O O . PRO A 1 100 ? 1.824 4.564 4.954 1.00 95.50 100 PRO A O 1
ATOM 755 N N . VAL A 1 101 ? 1.111 5.816 6.678 1.00 97.00 101 VAL A N 1
ATOM 756 C CA . VAL A 1 101 ? -0.129 5.082 6.928 1.00 97.00 101 VAL A CA 1
ATOM 757 C C . VAL A 1 101 ? -1.296 5.922 6.438 1.00 97.00 101 VAL A C 1
ATOM 759 O O . VAL A 1 101 ? -1.451 7.078 6.838 1.00 97.00 101 VAL A O 1
ATOM 762 N N . PHE A 1 102 ? -2.144 5.327 5.607 1.00 96.50 102 PHE A N 1
ATOM 763 C CA . PHE A 1 102 ? -3.310 5.980 5.021 1.00 96.50 102 PHE A CA 1
ATOM 764 C C . PHE A 1 102 ? -4.594 5.422 5.627 1.00 96.50 102 PHE A C 1
ATOM 766 O O . PHE A 1 102 ? -4.654 4.262 6.027 1.00 96.50 102 PHE A O 1
ATOM 773 N N . SER A 1 103 ? -5.648 6.235 5.694 1.00 94.12 103 SER A N 1
ATOM 774 C CA . SER A 1 103 ? -6.924 5.795 6.265 1.00 94.12 103 SER A CA 1
ATOM 775 C C . SER A 1 103 ? -7.551 4.653 5.454 1.00 94.12 103 SER A C 1
ATOM 777 O O . SER A 1 103 ? -7.554 4.668 4.221 1.00 94.12 103 SER A O 1
ATOM 779 N N . THR A 1 104 ? -8.131 3.677 6.156 1.00 94.88 104 THR A N 1
ATOM 780 C CA . THR A 1 104 ? -8.978 2.629 5.553 1.00 94.88 104 THR A CA 1
ATOM 781 C C . THR A 1 104 ? -10.461 3.012 5.512 1.00 94.88 104 THR A C 1
ATOM 783 O O . THR A 1 104 ? -11.274 2.279 4.955 1.00 94.88 104 THR A O 1
ATOM 786 N N . GLY A 1 105 ? -10.833 4.137 6.134 1.00 93.12 105 GLY A N 1
ATOM 787 C CA . GLY A 1 105 ? -12.224 4.523 6.392 1.00 93.12 105 GLY A CA 1
ATOM 788 C C . GLY A 1 105 ? -12.815 3.928 7.677 1.00 93.12 105 GLY A C 1
ATOM 789 O O . GLY A 1 105 ? -13.849 4.402 8.141 1.00 93.12 105 GLY A O 1
ATOM 790 N N . ILE A 1 106 ? -12.155 2.945 8.299 1.00 94.62 106 ILE A N 1
ATOM 791 C CA . ILE A 1 106 ? -12.521 2.443 9.629 1.00 94.62 106 ILE A CA 1
ATOM 792 C C . ILE A 1 106 ? -11.836 3.314 10.687 1.00 94.62 106 ILE A C 1
ATOM 794 O O . ILE A 1 106 ? -10.622 3.522 10.640 1.00 94.62 106 ILE A O 1
ATOM 798 N N . SER A 1 107 ? -12.605 3.820 11.656 1.00 93.00 107 SER A N 1
ATOM 799 C CA . SER A 1 107 ? -12.059 4.671 12.719 1.00 93.00 107 SER A CA 1
ATOM 800 C C . SER A 1 107 ? -10.983 3.930 13.512 1.00 93.00 107 SER A C 1
ATOM 802 O O . SER A 1 107 ? -11.228 2.848 14.048 1.00 93.00 107 SER A O 1
ATOM 804 N N . GLY A 1 108 ? -9.799 4.539 13.592 1.00 93.69 108 GLY A N 1
ATOM 805 C CA . GLY A 1 108 ? -8.642 3.981 14.290 1.00 93.69 108 GLY A CA 1
ATOM 806 C C . GLY A 1 108 ? -7.803 2.997 13.470 1.00 93.69 108 GLY A C 1
ATOM 807 O O . GLY A 1 108 ? -6.825 2.488 14.008 1.00 93.69 108 GLY A O 1
ATOM 808 N N . VAL A 1 109 ? -8.125 2.737 12.193 1.00 96.25 109 VAL A N 1
ATOM 809 C CA . VAL A 1 109 ? -7.411 1.750 11.359 1.00 96.25 109 VAL A CA 1
ATOM 810 C C . VAL A 1 109 ? -6.905 2.366 10.057 1.00 96.25 109 VAL A C 1
ATOM 812 O O . VAL A 1 109 ? -7.661 2.929 9.258 1.00 96.25 109 VAL A O 1
ATOM 815 N N . GLY A 1 110 ? -5.613 2.192 9.815 1.00 96.44 110 GLY A N 1
ATOM 816 C CA . GLY A 1 110 ? -4.917 2.577 8.602 1.00 96.44 110 GLY A CA 1
ATOM 817 C C . GLY A 1 110 ? -4.312 1.386 7.860 1.00 96.44 110 GLY A C 1
ATOM 818 O O . GLY A 1 110 ? -4.265 0.268 8.371 1.00 96.44 110 GLY A O 1
ATOM 819 N N . ILE A 1 111 ? -3.866 1.643 6.635 1.00 97.25 111 ILE A N 1
ATOM 820 C CA . ILE A 1 111 ? -3.124 0.715 5.787 1.00 97.25 111 ILE A CA 1
ATOM 821 C C . ILE A 1 111 ? -1.743 1.298 5.491 1.00 97.25 111 ILE A C 1
ATOM 823 O O . ILE A 1 111 ? -1.613 2.483 5.175 1.00 97.25 111 ILE A O 1
ATOM 827 N N . ALA A 1 112 ? -0.723 0.459 5.613 1.00 97.19 112 ALA A N 1
ATOM 828 C CA . ALA A 1 112 ? 0.656 0.762 5.273 1.00 97.19 112 ALA A CA 1
ATOM 829 C C . ALA A 1 112 ? 1.143 -0.284 4.268 1.00 97.19 112 ALA A C 1
ATOM 831 O O . ALA A 1 112 ? 0.897 -1.479 4.443 1.00 97.19 112 ALA A O 1
ATOM 832 N N . ILE A 1 113 ? 1.809 0.154 3.202 1.00 97.62 113 ILE A N 1
ATOM 833 C CA . ILE A 1 113 ? 2.308 -0.745 2.161 1.00 97.62 113 ILE A CA 1
ATOM 834 C C . ILE A 1 113 ? 3.790 -0.481 1.970 1.00 97.62 113 ILE A C 1
ATOM 836 O O . ILE A 1 113 ? 4.214 0.653 1.752 1.00 97.62 113 ILE A O 1
ATOM 840 N N . LYS A 1 114 ? 4.564 -1.558 2.032 1.00 96.56 114 LYS A N 1
ATOM 841 C CA . LYS A 1 114 ? 5.993 -1.588 1.749 1.00 96.56 114 LYS A CA 1
ATOM 842 C C . LYS A 1 114 ? 6.243 -2.390 0.488 1.00 96.56 114 LYS A C 1
ATOM 844 O O . LYS A 1 114 ? 5.517 -3.341 0.196 1.00 96.56 114 LYS A O 1
ATOM 849 N N . THR A 1 115 ? 7.295 -2.035 -0.226 1.00 96.38 115 THR A N 1
ATOM 850 C CA . THR A 1 115 ? 7.759 -2.741 -1.412 1.00 96.38 115 THR A CA 1
ATOM 851 C C . THR A 1 115 ? 9.276 -2.876 -1.409 1.00 96.38 115 THR A C 1
ATOM 853 O O . THR A 1 115 ? 9.989 -2.093 -0.782 1.00 96.38 115 THR A O 1
ATOM 856 N N . GLN A 1 116 ? 9.756 -3.905 -2.089 1.00 94.44 116 GLN A N 1
ATOM 857 C CA . GLN A 1 116 ? 11.154 -4.115 -2.437 1.00 94.44 116 GLN A CA 1
ATOM 858 C C . GLN A 1 116 ? 11.183 -4.506 -3.908 1.00 94.44 116 GLN A C 1
ATOM 860 O O . GLN A 1 116 ? 10.542 -5.480 -4.298 1.00 94.44 116 GLN A O 1
ATOM 865 N N . THR A 1 117 ? 11.886 -3.744 -4.737 1.00 88.31 117 THR A N 1
ATOM 866 C CA . THR A 1 117 ? 11.919 -3.979 -6.188 1.00 88.31 117 THR A CA 1
ATOM 867 C C . THR A 1 117 ? 13.107 -4.835 -6.609 1.00 88.31 117 THR A C 1
ATOM 869 O O . THR A 1 117 ? 12.994 -5.554 -7.598 1.00 88.31 117 THR A O 1
ATOM 872 N N . ASN A 1 118 ? 14.223 -4.778 -5.868 1.00 86.00 118 ASN A N 1
ATOM 873 C CA . ASN A 1 118 ? 15.490 -5.447 -6.195 1.00 86.00 118 ASN A CA 1
ATOM 874 C C . ASN A 1 118 ? 15.908 -5.217 -7.660 1.00 86.00 118 ASN A C 1
ATOM 876 O O . ASN A 1 118 ? 16.260 -6.165 -8.361 1.00 86.00 118 ASN A O 1
ATOM 880 N N . ALA A 1 119 ? 15.754 -3.985 -8.150 1.00 80.06 119 ALA A N 1
ATOM 881 C CA . ALA A 1 119 ? 15.876 -3.620 -9.561 1.00 80.06 119 ALA A CA 1
ATOM 882 C C . ALA A 1 119 ? 17.154 -2.822 -9.887 1.00 80.06 119 ALA A C 1
ATOM 884 O O . ALA A 1 119 ? 17.366 -2.446 -11.046 1.00 80.06 119 ALA A O 1
ATOM 885 N N . GLY A 1 120 ? 17.976 -2.505 -8.883 1.00 79.44 120 GLY A N 1
ATOM 886 C CA . GLY A 1 120 ? 19.099 -1.568 -8.957 1.00 79.44 120 GLY A CA 1
ATOM 887 C C . GLY A 1 120 ? 18.804 -0.246 -8.232 1.00 79.44 120 GLY A C 1
ATOM 888 O O . GLY A 1 120 ? 19.489 0.070 -7.255 1.00 79.44 120 GLY A O 1
ATOM 889 N N . PRO A 1 121 ? 17.791 0.548 -8.650 1.00 77.50 121 PRO A N 1
ATOM 890 C CA . PRO A 1 121 ? 17.351 1.709 -7.896 1.00 77.50 121 PRO A CA 1
ATOM 891 C C . PRO A 1 121 ? 16.420 1.243 -6.770 1.00 77.50 121 PRO A C 1
ATOM 893 O O . PRO A 1 121 ? 15.394 0.605 -7.010 1.00 77.50 121 PRO A O 1
ATOM 896 N N . TYR A 1 122 ? 16.754 1.622 -5.537 1.00 83.81 122 TYR A N 1
ATOM 897 C CA . TYR A 1 122 ? 15.928 1.354 -4.356 1.00 83.81 122 TYR A CA 1
ATOM 898 C C . TYR A 1 122 ? 15.738 -0.138 -4.025 1.00 83.81 122 TYR A C 1
ATOM 900 O O . TYR A 1 122 ? 14.630 -0.584 -3.749 1.00 83.81 122 TYR A O 1
ATOM 908 N N . ASP A 1 123 ? 16.840 -0.891 -3.956 1.00 86.12 123 ASP A N 1
ATOM 909 C CA . ASP A 1 123 ? 16.845 -2.297 -3.501 1.00 86.12 123 ASP A CA 1
ATOM 910 C C . ASP A 1 123 ? 16.523 -2.470 -2.000 1.00 86.12 123 ASP A C 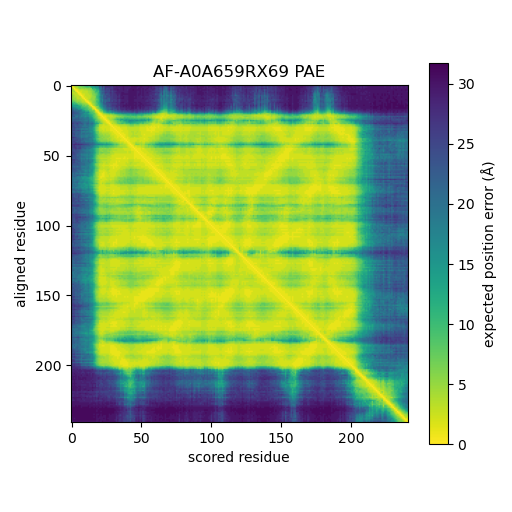1
ATOM 912 O O . ASP A 1 123 ? 16.370 -3.583 -1.501 1.00 86.12 123 ASP A O 1
ATOM 916 N N . ASN A 1 124 ? 16.416 -1.367 -1.258 1.00 89.75 124 ASN A N 1
ATOM 917 C CA . ASN A 1 124 ? 15.972 -1.378 0.132 1.00 89.75 124 ASN A CA 1
ATOM 918 C C . ASN A 1 124 ? 14.438 -1.390 0.223 1.00 89.75 124 ASN A C 1
ATOM 920 O O . ASN A 1 124 ? 13.732 -1.148 -0.752 1.00 89.75 124 ASN A O 1
ATOM 924 N N . VAL A 1 125 ? 13.912 -1.623 1.430 1.00 93.25 125 VAL A N 1
ATOM 925 C CA . VAL A 1 125 ? 12.481 -1.433 1.714 1.00 93.25 125 VAL A CA 1
ATOM 926 C C . VAL A 1 125 ? 12.089 0.009 1.407 1.00 93.25 125 VAL A C 1
ATOM 928 O O . VAL A 1 125 ? 12.617 0.932 2.025 1.00 93.25 125 VAL A O 1
ATOM 931 N N . MET A 1 126 ? 11.127 0.184 0.507 1.00 95.00 126 MET A N 1
ATOM 932 C CA . MET A 1 126 ? 10.518 1.471 0.199 1.00 95.00 126 MET A CA 1
ATOM 933 C C . MET A 1 126 ? 9.042 1.470 0.592 1.00 95.00 126 MET A C 1
ATOM 935 O O . MET A 1 126 ? 8.348 0.471 0.377 1.00 95.00 126 MET A O 1
ATOM 939 N N . PRO A 1 127 ? 8.527 2.567 1.158 1.00 95.75 127 PRO A N 1
ATOM 940 C CA . PRO A 1 127 ? 7.098 2.714 1.358 1.00 95.75 127 PRO A CA 1
ATOM 941 C C . PRO A 1 127 ? 6.380 3.050 0.047 1.00 95.75 127 PRO A C 1
ATOM 943 O O . PRO A 1 127 ? 6.944 3.688 -0.837 1.00 95.75 127 PRO A O 1
ATOM 946 N N . ILE A 1 128 ? 5.106 2.675 -0.053 1.00 96.69 128 ILE A N 1
ATOM 947 C CA . ILE A 1 128 ? 4.180 3.302 -1.001 1.00 96.69 128 ILE A CA 1
ATOM 948 C C . ILE A 1 128 ? 3.661 4.585 -0.360 1.00 96.69 128 ILE A C 1
ATOM 950 O O . ILE A 1 128 ? 2.910 4.542 0.616 1.00 96.69 128 ILE A O 1
ATOM 954 N N . ASP A 1 129 ? 4.078 5.723 -0.905 1.00 94.56 129 ASP A N 1
ATOM 955 C CA . ASP A 1 129 ? 3.898 7.041 -0.294 1.00 94.56 129 ASP A CA 1
ATOM 956 C C . ASP A 1 129 ? 3.312 8.101 -1.242 1.00 94.56 129 ASP A C 1
ATOM 958 O O . ASP A 1 129 ? 3.167 9.260 -0.854 1.00 94.56 129 ASP A O 1
ATOM 962 N N . ASN A 1 130 ? 2.918 7.701 -2.455 1.00 95.00 130 ASN A N 1
ATOM 963 C CA . ASN A 1 130 ? 2.450 8.581 -3.530 1.00 95.00 130 ASN A CA 1
ATOM 964 C C . ASN A 1 130 ? 3.512 9.568 -4.035 1.00 95.00 130 ASN A C 1
ATOM 966 O O . ASN A 1 130 ? 3.169 10.654 -4.510 1.00 95.00 130 ASN A O 1
ATOM 970 N N . THR A 1 131 ? 4.795 9.206 -3.972 1.00 93.75 131 THR A N 1
ATOM 971 C CA . THR A 1 131 ? 5.875 10.057 -4.474 1.00 93.75 131 THR A CA 1
ATOM 972 C C . THR A 1 131 ? 6.683 9.419 -5.601 1.00 93.75 131 THR A C 1
ATOM 974 O O . THR A 1 131 ? 6.635 8.215 -5.866 1.00 93.75 131 THR A O 1
ATOM 977 N N . TYR A 1 132 ? 7.403 10.287 -6.314 1.00 94.50 132 TYR A N 1
ATOM 978 C CA . TYR A 1 132 ? 8.370 9.924 -7.340 1.00 94.50 132 TYR A CA 1
ATOM 979 C C . TYR A 1 132 ? 9.778 10.232 -6.847 1.00 94.50 132 TYR A C 1
ATOM 981 O O . TYR A 1 132 ? 10.045 11.321 -6.335 1.00 94.50 132 TYR A O 1
ATOM 989 N N . HIS A 1 133 ? 10.701 9.316 -7.109 1.00 94.62 133 HIS A N 1
ATOM 990 C CA . HIS A 1 133 ? 12.116 9.480 -6.818 1.00 94.62 133 HIS A CA 1
ATOM 991 C C . HIS A 1 133 ? 12.955 9.389 -8.087 1.00 94.62 133 HIS A C 1
ATOM 993 O O . HIS A 1 133 ? 12.488 8.954 -9.140 1.00 94.62 133 HIS A O 1
ATOM 999 N N . ASN A 1 134 ? 14.207 9.828 -7.996 1.00 94.75 134 ASN A N 1
ATOM 1000 C CA . ASN A 1 134 ? 15.134 9.775 -9.118 1.00 94.75 134 ASN A CA 1
ATOM 1001 C C . ASN A 1 134 ? 15.599 8.341 -9.369 1.00 94.75 134 ASN A C 1
ATOM 1003 O O . ASN A 1 134 ? 16.007 7.651 -8.443 1.00 94.75 134 ASN A O 1
ATOM 1007 N N . GLY A 1 135 ? 15.599 7.925 -10.629 1.00 92.56 135 GLY A N 1
ATOM 1008 C CA . GLY A 1 135 ? 16.299 6.724 -11.046 1.00 92.56 135 GLY A CA 1
ATOM 1009 C C . GLY A 1 135 ? 17.812 6.823 -10.835 1.00 92.56 135 GLY A C 1
ATOM 1010 O O . GLY A 1 135 ? 18.372 7.895 -10.600 1.00 92.56 135 GLY A O 1
ATOM 1011 N N . ASP A 1 136 ? 18.486 5.689 -10.972 1.00 91.88 136 ASP A N 1
ATOM 1012 C CA . ASP A 1 136 ? 19.952 5.576 -10.938 1.00 91.88 136 ASP A CA 1
ATOM 1013 C C . ASP A 1 136 ? 20.633 5.965 -12.274 1.00 91.88 136 ASP A C 1
ATOM 1015 O O . ASP A 1 136 ? 21.860 6.008 -12.370 1.00 91.88 136 ASP A O 1
ATOM 1019 N N . GLY A 1 137 ? 19.837 6.257 -13.307 1.00 90.69 137 GLY A N 1
ATOM 1020 C CA . GLY A 1 137 ? 20.272 6.605 -14.659 1.00 90.69 137 GLY A CA 1
ATOM 1021 C C . GLY A 1 137 ? 20.689 5.432 -15.548 1.00 90.69 137 GLY A C 1
ATOM 1022 O O . GLY A 1 137 ? 21.158 5.666 -16.669 1.00 90.69 137 GLY A O 1
ATOM 1023 N N . ASN A 1 138 ? 20.510 4.189 -15.091 1.00 91.69 138 ASN A N 1
ATOM 1024 C CA . ASN A 1 138 ? 20.681 3.005 -15.924 1.00 91.69 138 ASN A CA 1
ATOM 1025 C C . ASN A 1 138 ? 19.514 2.851 -16.910 1.00 91.69 138 ASN A C 1
ATOM 1027 O O . ASN A 1 138 ? 18.406 3.335 -16.696 1.00 91.69 138 ASN A O 1
ATOM 1031 N N . LYS A 1 139 ? 19.785 2.198 -18.045 1.00 90.75 139 LYS A N 1
ATOM 1032 C CA . LYS A 1 139 ? 18.781 1.995 -19.104 1.00 90.75 139 LYS A CA 1
ATOM 1033 C C . LYS A 1 139 ? 17.941 0.739 -18.911 1.00 90.75 139 LYS A C 1
ATOM 1035 O O . LYS A 1 139 ? 16.844 0.675 -19.460 1.00 90.75 139 LYS A O 1
ATOM 1040 N N . THR A 1 140 ? 18.489 -0.243 -18.203 1.00 92.44 140 THR A N 1
ATOM 1041 C CA . THR A 1 140 ? 17.903 -1.569 -18.022 1.00 92.44 140 THR A CA 1
ATOM 1042 C C . THR A 1 140 ? 17.954 -1.941 -16.549 1.00 92.44 140 THR A C 1
ATOM 1044 O O . THR A 1 140 ? 18.976 -1.738 -15.892 1.00 92.44 140 THR A O 1
ATOM 1047 N N . HIS A 1 141 ? 16.853 -2.506 -16.064 1.00 92.81 141 HIS A N 1
ATOM 1048 C CA . HIS A 1 141 ? 16.627 -2.909 -14.686 1.00 92.81 141 HIS A CA 1
ATOM 1049 C C . HIS A 1 141 ? 16.040 -4.305 -14.643 1.00 92.81 141 HIS A C 1
ATOM 1051 O O . HIS A 1 141 ? 15.007 -4.560 -15.258 1.00 92.81 141 HIS A O 1
ATOM 1057 N N . HIS A 1 142 ? 16.670 -5.181 -13.872 1.00 93.06 142 HIS A N 1
ATOM 1058 C CA . HIS A 1 142 ? 16.176 -6.525 -13.605 1.00 93.06 142 HIS A CA 1
ATOM 1059 C C . HIS A 1 142 ? 15.659 -6.557 -12.175 1.00 93.06 142 HIS A C 1
ATOM 1061 O O . HIS A 1 142 ? 16.451 -6.674 -11.247 1.00 93.06 142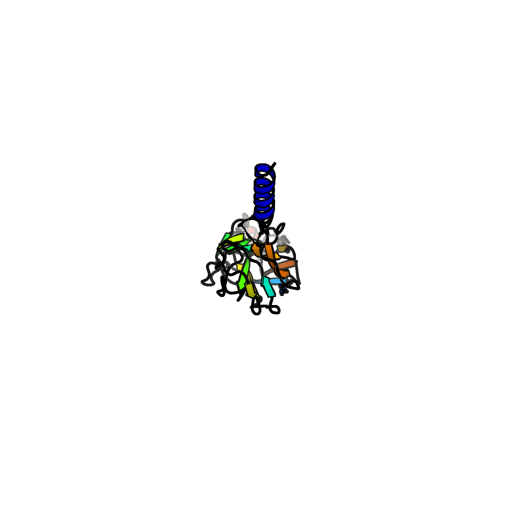 HIS A O 1
ATOM 1067 N N . ALA A 1 143 ? 14.347 -6.410 -11.997 1.00 92.50 143 ALA A N 1
ATOM 1068 C CA . ALA A 1 143 ? 13.707 -6.520 -10.695 1.00 92.50 143 ALA A CA 1
ATOM 1069 C C . ALA A 1 143 ? 13.678 -7.994 -10.284 1.00 92.50 143 ALA A C 1
ATOM 1071 O O . ALA A 1 143 ? 12.830 -8.759 -10.750 1.00 92.50 143 ALA A O 1
ATOM 1072 N N . MET A 1 144 ? 14.631 -8.413 -9.450 1.00 92.00 144 MET A N 1
ATOM 1073 C CA . MET A 1 144 ? 14.762 -9.807 -9.034 1.00 92.00 144 MET A CA 1
ATOM 1074 C C . MET A 1 144 ? 13.799 -10.127 -7.889 1.00 92.00 144 MET A C 1
ATOM 1076 O O . MET A 1 144 ? 14.064 -9.826 -6.725 1.00 92.00 144 MET A O 1
ATOM 1080 N N . ALA A 1 145 ? 12.691 -10.784 -8.233 1.00 93.56 145 ALA A N 1
ATOM 1081 C CA . ALA A 1 145 ? 11.620 -11.147 -7.307 1.00 93.56 145 ALA A CA 1
ATOM 1082 C C . ALA A 1 145 ? 11.077 -9.944 -6.506 1.00 93.56 145 ALA A C 1
ATOM 1084 O O . ALA A 1 145 ? 11.146 -9.949 -5.272 1.00 93.56 145 ALA A O 1
ATOM 1085 N N . PRO A 1 146 ? 10.533 -8.914 -7.189 1.00 95.06 146 PRO A N 1
ATOM 1086 C CA . PRO A 1 146 ? 9.960 -7.766 -6.507 1.00 95.06 146 PRO A CA 1
ATOM 1087 C C . PRO A 1 146 ? 8.807 -8.225 -5.610 1.00 95.06 146 PRO A C 1
ATOM 1089 O O . PRO A 1 146 ? 8.101 -9.188 -5.932 1.00 95.06 146 PRO A O 1
ATOM 1092 N N . ALA A 1 147 ? 8.631 -7.551 -4.477 1.00 97.00 147 ALA A N 1
ATOM 1093 C CA . ALA A 1 147 ? 7.756 -7.995 -3.404 1.00 97.00 147 ALA A CA 1
ATOM 1094 C C . ALA A 1 147 ? 7.015 -6.841 -2.730 1.00 97.00 147 ALA A C 1
ATOM 1096 O O . ALA A 1 147 ? 7.530 -5.730 -2.632 1.00 97.00 147 ALA A O 1
ATOM 1097 N N . TYR A 1 148 ? 5.833 -7.137 -2.190 1.00 98.00 148 TYR A N 1
ATOM 1098 C CA . TYR A 1 148 ? 5.073 -6.233 -1.327 1.00 98.00 148 TYR A CA 1
ATOM 1099 C C . TYR A 1 148 ? 4.845 -6.845 0.055 1.00 98.00 148 TYR A C 1
ATOM 1101 O O . TYR A 1 148 ? 4.743 -8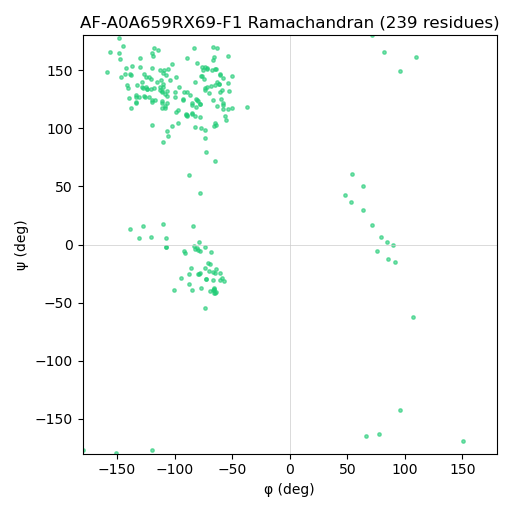.064 0.198 1.00 98.00 148 TYR A O 1
ATOM 1109 N N . ASN A 1 149 ? 4.704 -5.982 1.059 1.00 97.38 149 ASN A N 1
ATOM 1110 C CA . ASN A 1 149 ? 4.163 -6.314 2.372 1.00 97.38 149 ASN A CA 1
ATOM 1111 C C . ASN A 1 149 ? 3.087 -5.281 2.735 1.00 97.38 149 ASN A C 1
ATOM 1113 O O . ASN A 1 149 ? 3.333 -4.075 2.676 1.00 97.38 149 ASN A O 1
ATOM 1117 N N . VAL A 1 150 ? 1.895 -5.760 3.079 1.00 97.69 150 VAL A N 1
ATOM 1118 C CA . VAL A 1 150 ? 0.735 -4.945 3.439 1.00 97.69 150 VAL A CA 1
ATOM 1119 C C . VAL A 1 150 ? 0.450 -5.128 4.916 1.00 97.69 150 VAL A C 1
ATOM 1121 O O . VAL A 1 150 ? 0.331 -6.253 5.402 1.00 97.69 150 VAL A O 1
ATOM 1124 N N . GLU A 1 151 ? 0.278 -4.013 5.612 1.00 97.38 151 GLU A N 1
ATOM 1125 C CA . GLU A 1 151 ? -0.018 -3.979 7.035 1.00 97.38 151 GLU A CA 1
ATOM 1126 C C . GLU A 1 151 ? -1.295 -3.182 7.289 1.00 97.38 151 GLU A C 1
ATOM 1128 O O . GLU A 1 151 ? -1.502 -2.098 6.740 1.00 97.38 151 GLU A O 1
ATOM 1133 N N . LEU A 1 152 ? -2.150 -3.725 8.151 1.00 97.00 152 LEU A N 1
ATOM 1134 C CA . LEU A 1 152 ? -3.207 -2.968 8.805 1.00 97.00 152 LEU A CA 1
ATOM 1135 C C . LEU A 1 152 ? -2.651 -2.474 10.132 1.00 97.00 152 LEU A C 1
ATOM 1137 O O . LEU A 1 152 ? -2.156 -3.266 10.936 1.00 97.00 152 LEU A O 1
ATOM 1141 N N . VAL A 1 153 ? -2.726 -1.169 10.353 1.00 96.56 153 VAL A N 1
ATOM 1142 C CA . VAL A 1 153 ? -2.026 -0.489 11.443 1.00 96.56 153 VAL A CA 1
ATOM 1143 C C . VAL A 1 153 ? -3.012 0.367 12.226 1.00 96.56 153 VAL A C 1
ATOM 1145 O O . VAL A 1 153 ? -3.882 1.015 11.644 1.00 96.56 153 VAL A O 1
ATOM 1148 N N . ALA A 1 154 ? -2.893 0.395 13.547 1.00 95.88 154 ALA A N 1
ATOM 1149 C CA . ALA A 1 154 ? -3.694 1.272 14.380 1.00 95.88 154 ALA A CA 1
ATOM 1150 C C . ALA A 1 154 ? -3.251 2.735 14.227 1.00 95.88 154 ALA A C 1
ATOM 1152 O O . ALA A 1 154 ? -2.064 3.061 14.285 1.00 95.88 154 ALA A O 1
ATOM 1153 N N . LEU A 1 155 ? -4.220 3.640 14.097 1.00 95.44 155 LEU A N 1
ATOM 1154 C CA . LEU A 1 155 ? -3.986 5.089 14.045 1.00 95.44 155 LEU A CA 1
ATOM 1155 C C . LEU A 1 155 ? -3.846 5.724 15.440 1.00 95.44 155 LEU A C 1
ATOM 1157 O O . LEU A 1 155 ? -3.602 6.922 15.558 1.00 95.44 155 LEU A O 1
ATOM 1161 N N . GLY A 1 156 ? -3.977 4.911 16.488 1.00 92.56 156 GLY A N 1
ATOM 1162 C CA . GLY A 1 156 ? -4.007 5.335 17.880 1.00 92.56 156 GLY A CA 1
ATOM 1163 C C . GLY A 1 156 ? -5.431 5.499 18.413 1.00 92.56 156 GLY A C 1
ATOM 1164 O O . GLY A 1 156 ? -6.364 5.840 17.685 1.00 92.56 156 GLY A O 1
ATOM 1165 N N . GLY A 1 157 ? -5.596 5.260 19.713 1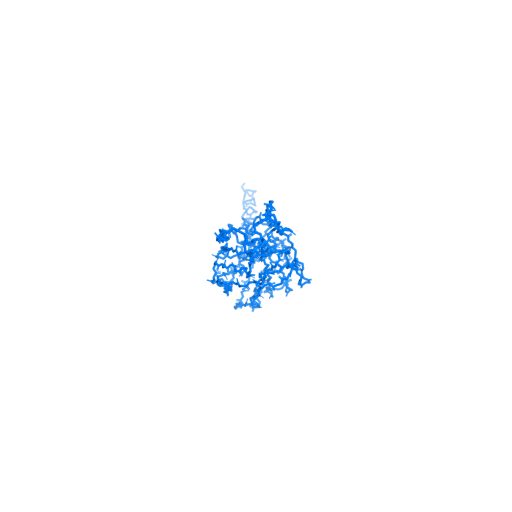.00 91.38 157 GLY A N 1
ATOM 1166 C CA . GLY A 1 157 ? -6.895 5.332 20.373 1.00 91.38 157 GLY A CA 1
ATOM 1167 C C . GLY A 1 157 ? -7.777 4.105 20.101 1.00 91.38 157 GLY A C 1
ATOM 1168 O O . GLY A 1 157 ? -7.274 3.041 19.744 1.00 91.38 157 GLY A O 1
ATOM 1169 N N . PRO A 1 158 ? -9.092 4.199 20.349 1.00 91.12 158 PRO A N 1
ATOM 1170 C CA . PRO A 1 158 ? -9.997 3.066 20.194 1.00 91.12 158 PRO A CA 1
ATOM 1171 C C . PRO A 1 158 ? -10.284 2.759 18.718 1.00 91.12 158 PRO A C 1
ATOM 1173 O O . PRO A 1 158 ? -10.487 3.669 17.913 1.00 91.12 158 PRO A O 1
ATOM 1176 N N . ILE A 1 159 ? -10.395 1.472 18.393 1.00 93.31 159 ILE A N 1
ATOM 1177 C CA . ILE A 1 159 ? -10.862 0.997 17.084 1.00 93.31 159 ILE A CA 1
ATOM 1178 C C . ILE A 1 159 ? -12.353 0.672 17.168 1.00 93.31 159 ILE A C 1
ATOM 1180 O O . ILE A 1 159 ? -12.806 0.033 18.119 1.00 93.31 159 ILE A O 1
ATOM 1184 N N . THR A 1 160 ? -13.126 1.091 16.165 1.00 89.94 160 THR A N 1
ATOM 1185 C CA . THR A 1 160 ? -14.554 0.757 16.064 1.00 89.94 160 THR A CA 1
ATOM 1186 C C . THR A 1 160 ? -14.800 -0.347 15.045 1.00 89.94 160 THR A C 1
ATOM 1188 O O . THR A 1 160 ? -14.057 -0.507 14.077 1.00 89.94 160 THR A O 1
ATOM 1191 N N . SER A 1 161 ? -15.903 -1.078 15.213 1.00 92.44 161 SER A N 1
ATOM 1192 C CA . SER A 1 161 ? -16.394 -1.966 14.157 1.00 92.44 161 SER A CA 1
ATOM 1193 C C . SER A 1 161 ? -16.729 -1.166 12.895 1.00 92.44 161 SER A C 1
ATOM 1195 O O . SER A 1 161 ? -17.199 -0.031 12.978 1.00 92.44 161 SER A O 1
ATOM 1197 N N . GLY A 1 162 ? -16.504 -1.754 11.725 1.00 94.25 162 GLY A N 1
ATOM 1198 C CA . GLY A 1 162 ? -16.702 -1.066 10.454 1.00 94.25 162 GLY A CA 1
ATOM 1199 C C . GLY A 1 162 ? -16.390 -1.949 9.257 1.00 94.25 162 GLY A C 1
ATOM 1200 O O . GLY A 1 162 ? -16.090 -3.136 9.393 1.00 94.25 162 GLY A O 1
ATOM 1201 N N . THR A 1 163 ? -16.478 -1.375 8.063 1.00 96.12 163 THR A N 1
ATOM 1202 C CA . THR A 1 163 ? -16.113 -2.055 6.820 1.00 96.12 163 THR A CA 1
ATOM 1203 C C . THR A 1 163 ? -15.254 -1.128 5.978 1.00 96.12 163 THR A C 1
ATOM 1205 O O . THR A 1 163 ? -15.640 0.012 5.734 1.00 96.12 163 THR A O 1
ATOM 1208 N N . ALA A 1 164 ? -14.103 -1.625 5.540 1.00 94.88 164 ALA A N 1
ATOM 1209 C CA . ALA A 1 164 ? -13.243 -0.969 4.569 1.00 94.88 164 ALA A CA 1
ATOM 1210 C C . ALA A 1 164 ? -13.405 -1.669 3.223 1.00 94.88 164 ALA A C 1
ATOM 1212 O O . ALA A 1 164 ? -13.528 -2.895 3.164 1.00 94.88 164 ALA A O 1
ATOM 1213 N N . THR A 1 165 ? -13.400 -0.885 2.149 1.00 95.25 165 THR A N 1
ATOM 1214 C CA . THR A 1 165 ? -13.351 -1.395 0.778 1.00 95.25 165 THR A CA 1
ATOM 1215 C C . THR A 1 165 ? -12.130 -0.803 0.095 1.00 95.25 165 THR A C 1
ATOM 1217 O O . THR A 1 165 ? -11.938 0.411 0.102 1.00 95.25 165 THR A O 1
ATOM 1220 N N . PHE A 1 166 ? -11.310 -1.668 -0.479 1.00 94.06 166 PHE A N 1
ATOM 1221 C CA . PHE A 1 166 ? -10.084 -1.329 -1.174 1.00 94.06 166 PHE A CA 1
ATOM 1222 C C . PHE A 1 166 ? -10.268 -1.509 -2.677 1.00 94.06 166 PHE A C 1
ATOM 1224 O O . PHE A 1 166 ? -10.952 -2.428 -3.133 1.00 94.06 166 PHE A O 1
ATOM 1231 N N . GLN A 1 167 ? -9.616 -0.649 -3.452 1.00 93.69 167 GLN A N 1
ATOM 1232 C CA . GLN A 1 167 ? -9.476 -0.864 -4.886 1.00 93.69 167 GLN A CA 1
ATOM 1233 C C . GLN A 1 167 ? -8.496 -2.020 -5.149 1.00 93.69 167 GLN A C 1
ATOM 1235 O O . GLN A 1 167 ? -7.607 -2.283 -4.341 1.00 93.69 167 GLN A O 1
ATOM 1240 N N . SER A 1 168 ? -8.666 -2.719 -6.272 1.00 94.19 168 SER A N 1
ATOM 1241 C CA . SER A 1 168 ? -7.721 -3.724 -6.765 1.00 94.19 168 SER A CA 1
ATOM 1242 C C . SER A 1 168 ? -7.571 -3.537 -8.281 1.00 94.19 168 SER A C 1
ATOM 1244 O O . SER A 1 168 ? -8.581 -3.643 -8.982 1.00 94.19 168 SER A O 1
ATOM 1246 N N . PRO A 1 169 ? -6.373 -3.215 -8.801 1.00 96.62 169 PRO A N 1
ATOM 1247 C CA . PRO A 1 169 ? -5.112 -3.058 -8.070 1.00 96.62 169 PRO A CA 1
ATOM 1248 C C . PRO A 1 169 ? -5.153 -1.888 -7.069 1.00 96.62 169 PRO A C 1
ATOM 1250 O O . PRO A 1 169 ? -5.922 -0.939 -7.232 1.00 96.62 169 PRO A O 1
ATOM 1253 N N . LEU A 1 170 ? -4.373 -2.005 -5.992 1.00 97.06 170 LEU A N 1
ATOM 1254 C CA . LEU A 1 170 ? -4.328 -1.035 -4.893 1.00 97.06 170 LEU A CA 1
ATOM 1255 C C . LEU A 1 170 ? -3.127 -0.095 -4.993 1.00 97.06 170 LEU A C 1
ATOM 1257 O O . LEU A 1 170 ? -3.247 1.084 -4.672 1.00 97.06 170 LEU A O 1
ATOM 1261 N N . ALA A 1 171 ? -1.971 -0.614 -5.397 1.00 97.75 171 ALA A N 1
ATOM 1262 C CA . ALA A 1 171 ? -0.730 0.145 -5.482 1.00 97.75 171 ALA A CA 1
ATOM 1263 C C . ALA A 1 171 ? 0.156 -0.373 -6.614 1.00 97.75 171 ALA A C 1
ATOM 1265 O O . ALA A 1 171 ? -0.036 -1.487 -7.106 1.00 97.75 171 ALA A O 1
ATOM 1266 N N . ARG A 1 172 ? 1.155 0.423 -6.985 1.00 96.62 172 ARG A N 1
ATOM 1267 C CA . ARG A 1 172 ? 2.120 0.108 -8.032 1.00 96.62 172 ARG A CA 1
ATOM 1268 C C . ARG A 1 172 ? 3.503 0.671 -7.775 1.00 96.62 172 ARG A C 1
ATOM 1270 O O . ARG A 1 172 ? 3.675 1.645 -7.043 1.00 96.62 172 ARG A O 1
ATOM 1277 N N . VAL A 1 173 ? 4.473 0.073 -8.459 1.00 96.31 173 VAL A N 1
ATOM 1278 C CA . VAL A 1 173 ? 5.762 0.707 -8.737 1.00 96.31 173 VAL A CA 1
ATOM 1279 C C . VAL A 1 173 ? 5.840 1.003 -10.228 1.00 96.31 173 VAL A C 1
ATOM 1281 O O . VAL A 1 173 ? 5.701 0.096 -11.049 1.00 96.31 173 VAL A O 1
ATOM 1284 N N . SER A 1 174 ? 6.066 2.263 -10.592 1.00 94.56 174 SER A N 1
ATOM 1285 C CA . SER A 1 174 ? 6.140 2.700 -11.993 1.00 94.56 174 SER A CA 1
ATOM 1286 C C . SER A 1 174 ? 7.478 3.333 -12.329 1.00 94.56 174 SER A C 1
ATOM 1288 O O . SER A 1 174 ? 8.007 4.101 -11.534 1.00 94.56 174 SER A O 1
ATOM 1290 N N . PHE A 1 175 ? 7.980 3.079 -13.532 1.00 94.31 175 PHE A N 1
ATOM 1291 C CA . PHE A 1 175 ? 9.184 3.701 -14.071 1.00 94.31 175 PHE A CA 1
ATOM 1292 C C . PHE A 1 175 ? 8.763 4.636 -15.202 1.00 94.31 175 PHE A C 1
ATOM 1294 O O . PHE A 1 175 ? 8.177 4.202 -16.197 1.00 94.31 175 PHE A O 1
ATOM 1301 N N . ARG A 1 176 ? 9.024 5.929 -15.033 1.00 93.12 176 ARG A N 1
ATOM 1302 C CA . ARG A 1 176 ? 8.541 7.002 -15.908 1.00 93.12 176 ARG A CA 1
ATOM 1303 C C . ARG A 1 176 ? 9.680 7.916 -16.325 1.00 93.12 176 ARG A C 1
ATOM 1305 O O . ARG A 1 176 ? 10.628 8.093 -15.579 1.00 93.12 176 ARG A O 1
ATOM 1312 N N . ASP A 1 177 ? 9.582 8.561 -17.474 1.00 89.19 177 ASP A N 1
ATOM 1313 C CA . ASP A 1 177 ? 10.594 9.513 -17.944 1.00 89.19 177 ASP A CA 1
ATOM 1314 C C . ASP A 1 177 ? 10.541 10.843 -17.177 1.00 89.19 177 ASP A C 1
ATOM 1316 O O . ASP A 1 177 ? 11.522 11.583 -17.135 1.00 89.19 177 ASP A O 1
ATOM 1320 N N . SER A 1 178 ? 9.415 11.149 -16.525 1.00 89.25 178 SER A N 1
ATOM 1321 C CA . SER A 1 178 ? 9.290 12.277 -15.601 1.00 89.25 178 SER A CA 1
ATOM 1322 C C . SER A 1 178 ? 8.356 11.945 -14.433 1.00 89.25 178 SER A C 1
ATOM 1324 O O . SER A 1 178 ? 7.705 10.906 -14.425 1.00 89.25 178 SER A O 1
ATOM 1326 N N . ALA A 1 179 ? 8.290 12.814 -13.422 1.00 90.94 179 ALA A N 1
ATOM 1327 C CA . ALA A 1 179 ? 7.509 12.589 -12.198 1.00 90.94 179 ALA A CA 1
ATOM 1328 C C . ALA A 1 179 ? 6.000 12.849 -12.396 1.00 90.94 179 ALA A C 1
ATOM 1330 O O . ALA A 1 179 ? 5.368 13.537 -11.596 1.00 90.94 179 ALA A O 1
ATOM 1331 N N . THR A 1 180 ? 5.435 12.368 -13.503 1.00 86.62 180 THR A N 1
ATOM 1332 C CA . THR A 1 180 ? 4.020 12.513 -13.856 1.00 86.62 180 THR A CA 1
ATOM 1333 C C . THR A 1 180 ? 3.508 11.245 -14.533 1.00 86.62 180 THR A C 1
ATOM 1335 O O . THR A 1 180 ? 4.231 10.585 -15.283 1.00 86.62 180 THR A O 1
ATOM 1338 N N . GLU A 1 181 ? 2.234 10.927 -14.307 1.00 81.12 181 GLU A N 1
ATOM 1339 C CA . GLU A 1 181 ? 1.590 9.737 -14.882 1.00 81.12 181 GLU A CA 1
ATOM 1340 C C . GLU A 1 181 ? 1.443 9.790 -16.402 1.00 81.12 181 GLU A C 1
ATOM 1342 O O . GLU A 1 181 ? 1.521 8.758 -17.067 1.00 81.12 181 GLU A O 1
ATOM 1347 N N . ASP A 1 182 ? 1.283 10.995 -16.950 1.00 80.88 182 ASP A N 1
ATOM 1348 C CA . ASP A 1 182 ? 1.129 11.222 -18.390 1.00 80.88 182 ASP A CA 1
ATOM 1349 C C . ASP A 1 182 ? 2.460 11.142 -19.151 1.00 80.88 182 ASP A C 1
ATOM 1351 O O . ASP A 1 182 ? 2.489 11.242 -20.380 1.00 80.88 182 ASP A O 1
ATOM 1355 N N . SER A 1 183 ? 3.582 10.995 -18.442 1.00 80.81 183 SER A N 1
ATOM 1356 C CA . SER A 1 183 ? 4.883 10.869 -19.083 1.00 80.81 183 SER A CA 1
ATOM 1357 C C . SER A 1 183 ? 5.156 9.453 -19.581 1.00 80.81 183 SER A C 1
ATOM 1359 O O . SER A 1 183 ? 4.580 8.466 -19.110 1.00 80.81 183 SER A O 1
ATOM 1361 N N . GLY A 1 184 ? 6.042 9.363 -20.579 1.00 82.38 184 GLY A N 1
ATOM 1362 C CA . GLY A 1 184 ? 6.514 8.087 -21.109 1.00 82.38 184 GLY A CA 1
ATOM 1363 C C . GLY A 1 184 ? 6.977 7.167 -19.979 1.00 82.38 184 GLY A C 1
ATOM 1364 O O . GLY A 1 184 ? 7.459 7.625 -18.948 1.00 82.38 184 GLY A O 1
ATOM 1365 N N . GLY A 1 185 ? 6.759 5.868 -20.132 1.00 90.38 185 GLY A N 1
ATOM 1366 C CA . GLY A 1 185 ? 7.092 4.893 -19.107 1.00 90.38 185 GLY A CA 1
ATOM 1367 C C . GLY A 1 185 ? 6.196 3.665 -19.125 1.00 90.38 185 GLY A C 1
ATOM 1368 O O . GLY A 1 185 ? 5.410 3.450 -20.062 1.00 90.38 185 GLY A O 1
ATOM 1369 N N . ASP A 1 186 ? 6.328 2.879 -18.062 1.00 93.75 186 ASP A N 1
ATOM 1370 C CA . ASP A 1 186 ? 5.561 1.665 -17.821 1.00 93.75 186 ASP A CA 1
ATOM 1371 C C . ASP A 1 186 ? 5.505 1.334 -16.323 1.00 93.75 186 ASP A C 1
ATOM 1373 O O . ASP A 1 186 ? 6.248 1.878 -15.499 1.00 93.75 186 ASP A O 1
ATOM 1377 N N . ILE A 1 187 ? 4.603 0.428 -15.968 1.00 94.56 187 ILE A N 1
ATOM 1378 C CA . ILE A 1 187 ? 4.433 -0.070 -14.606 1.00 94.56 187 ILE A CA 1
ATOM 1379 C C . ILE A 1 187 ? 5.289 -1.325 -14.452 1.00 94.56 187 ILE A C 1
ATOM 1381 O O . ILE A 1 187 ? 5.148 -2.268 -15.229 1.00 94.56 187 ILE A O 1
ATOM 1385 N N . LEU A 1 188 ? 6.175 -1.332 -13.453 1.00 94.38 188 LEU A N 1
ATOM 1386 C CA . LEU A 1 188 ? 6.998 -2.492 -13.116 1.00 94.38 188 LEU A CA 1
ATOM 1387 C C . LEU A 1 188 ? 6.134 -3.561 -12.437 1.00 94.38 188 LEU A C 1
ATOM 1389 O O . LEU A 1 188 ? 6.083 -4.702 -12.891 1.00 94.38 188 LEU A O 1
ATOM 1393 N N . THR A 1 189 ? 5.435 -3.180 -11.366 1.00 96.06 189 THR A N 1
ATOM 1394 C CA . THR A 1 189 ? 4.595 -4.093 -10.587 1.00 96.06 189 THR A CA 1
ATOM 1395 C C . THR A 1 189 ? 3.273 -3.466 -10.179 1.00 96.06 189 THR A C 1
ATOM 1397 O O . THR A 1 189 ? 3.228 -2.285 -9.832 1.00 96.06 189 THR A O 1
ATOM 1400 N N . HIS A 1 190 ? 2.233 -4.296 -10.117 1.00 97.25 190 HIS A N 1
ATOM 1401 C CA . HIS A 1 190 ? 0.976 -3.996 -9.440 1.00 97.25 190 HIS A CA 1
ATOM 1402 C C . HIS A 1 190 ? 0.807 -4.877 -8.205 1.00 97.25 190 HIS A C 1
ATOM 1404 O O . HIS A 1 190 ? 1.083 -6.080 -8.222 1.00 97.25 190 HIS A O 1
ATOM 1410 N N . LEU A 1 191 ? 0.261 -4.272 -7.157 1.00 98.06 191 LEU A N 1
ATOM 1411 C CA . LEU A 1 191 ? -0.276 -4.962 -6.000 1.00 98.06 191 LEU A CA 1
ATOM 1412 C C . LEU A 1 191 ? -1.791 -5.107 -6.147 1.00 98.06 191 LEU A C 1
ATOM 1414 O O . LEU A 1 191 ? -2.537 -4.128 -6.097 1.00 98.06 191 LEU A O 1
ATOM 1418 N N . TYR A 1 192 ? -2.246 -6.347 -6.250 1.00 97.75 192 TYR A N 1
ATOM 1419 C CA . TYR A 1 192 ? -3.647 -6.731 -6.202 1.00 97.75 192 TYR A CA 1
ATOM 1420 C C . TYR A 1 192 ? -4.016 -7.226 -4.809 1.00 97.75 192 TYR A C 1
ATOM 1422 O O . TYR A 1 192 ? -3.245 -7.926 -4.146 1.00 97.75 192 TYR A O 1
ATOM 1430 N N . LEU A 1 193 ? -5.238 -6.913 -4.388 1.00 96.56 193 LEU A N 1
ATOM 1431 C CA . LEU A 1 193 ? -5.835 -7.531 -3.215 1.00 96.56 193 LEU A CA 1
ATOM 1432 C C . LEU A 1 193 ? -6.788 -8.651 -3.625 1.00 96.56 193 LEU A C 1
ATOM 1434 O O . LEU A 1 193 ? -7.704 -8.424 -4.416 1.00 96.56 193 LEU A O 1
ATOM 1438 N N . GLY A 1 194 ? -6.579 -9.844 -3.062 1.00 95.31 194 GLY A N 1
ATOM 1439 C CA . GLY A 1 194 ? -7.468 -10.996 -3.243 1.00 95.31 194 GLY A CA 1
ATOM 1440 C C . GLY A 1 194 ? -8.819 -10.796 -2.553 1.00 95.31 194 GLY A C 1
ATOM 1441 O O . GLY A 1 194 ? -9.860 -11.100 -3.125 1.00 95.31 194 GLY A O 1
ATOM 1442 N N . ASN A 1 195 ? -8.800 -10.202 -1.356 1.00 94.25 195 ASN A N 1
ATOM 1443 C CA . ASN A 1 195 ? -9.990 -9.701 -0.675 1.00 94.25 195 ASN A CA 1
ATOM 1444 C C . ASN A 1 195 ? -9.964 -8.173 -0.697 1.00 94.25 195 ASN A C 1
ATOM 1446 O O . ASN A 1 195 ? -9.079 -7.553 -0.113 1.00 94.25 195 ASN A O 1
ATOM 1450 N N . THR A 1 196 ? -10.950 -7.565 -1.347 1.00 95.81 196 THR A N 1
ATOM 1451 C CA . THR A 1 196 ? -11.089 -6.103 -1.423 1.00 95.81 196 THR A CA 1
ATOM 1452 C C . THR A 1 196 ? -11.953 -5.528 -0.312 1.00 95.81 196 THR A C 1
ATOM 1454 O O . THR A 1 196 ? -12.046 -4.313 -0.185 1.00 95.81 196 THR A O 1
ATOM 1457 N N . GLN A 1 197 ? -12.573 -6.368 0.514 1.00 96.44 197 GLN A N 1
ATOM 1458 C CA . GLN A 1 197 ? -13.379 -5.937 1.648 1.00 96.44 197 GLN A CA 1
ATOM 1459 C C . GLN A 1 197 ? -12.811 -6.499 2.949 1.00 96.44 197 GLN A C 1
ATOM 1461 O O . GLN A 1 197 ? -12.525 -7.691 3.047 1.00 96.44 197 GLN A O 1
ATOM 1466 N N . LEU A 1 198 ? -12.699 -5.628 3.949 1.00 96.25 198 LEU A N 1
ATOM 1467 C CA . LEU A 1 198 ? -12.323 -5.969 5.315 1.00 96.25 198 LEU A CA 1
ATOM 1468 C C . LEU A 1 198 ? -13.457 -5.575 6.257 1.00 96.25 198 LEU A C 1
ATOM 1470 O O . LEU A 1 198 ? -13.838 -4.405 6.323 1.00 96.25 198 LEU A O 1
ATOM 1474 N N . ILE A 1 199 ? -13.946 -6.533 7.036 1.00 96.81 199 ILE A N 1
ATOM 1475 C CA . ILE A 1 199 ? -14.892 -6.294 8.124 1.00 96.81 199 ILE A CA 1
ATOM 1476 C C . ILE A 1 199 ? -14.116 -6.241 9.441 1.00 96.81 199 ILE A C 1
ATOM 1478 O O . ILE A 1 199 ? -13.576 -7.250 9.893 1.00 96.81 199 ILE A O 1
ATOM 1482 N N . MET A 1 200 ? -14.094 -5.076 10.085 1.00 95.75 200 MET A N 1
ATOM 1483 C CA . MET A 1 200 ? -13.526 -4.922 11.423 1.00 95.75 200 MET A CA 1
ATOM 1484 C C . MET A 1 200 ? -14.591 -5.189 12.482 1.00 95.75 200 MET A C 1
ATOM 1486 O O . MET A 1 200 ? -15.692 -4.629 12.431 1.00 95.75 200 MET A O 1
ATOM 1490 N N . LYS A 1 201 ? -14.250 -6.021 13.464 1.00 93.81 201 LYS A N 1
ATOM 1491 C CA . LYS A 1 201 ? -15.075 -6.315 14.636 1.00 93.81 201 LYS A CA 1
ATOM 1492 C C . LYS A 1 201 ? -14.315 -5.918 15.895 1.00 93.81 201 LYS A C 1
ATOM 1494 O O . LYS A 1 201 ? -13.428 -6.639 16.338 1.00 93.81 201 LYS A O 1
ATOM 1499 N N . ALA A 1 202 ? -14.685 -4.784 16.475 1.00 90.50 202 ALA A N 1
ATOM 1500 C CA . ALA A 1 202 ? -14.207 -4.398 17.795 1.00 90.50 202 ALA A CA 1
ATOM 1501 C C . ALA A 1 202 ? -14.977 -5.183 18.865 1.00 90.50 202 ALA A C 1
ATOM 1503 O O . ALA A 1 202 ? -16.209 -5.127 18.916 1.00 90.50 202 ALA A O 1
ATOM 1504 N N . MET A 1 203 ? -14.260 -5.946 19.688 1.00 85.44 203 MET A N 1
ATOM 1505 C CA . MET A 1 203 ? -14.834 -6.729 20.778 1.00 85.44 203 MET A CA 1
ATOM 1506 C C . MET A 1 203 ? -15.110 -5.851 21.984 1.00 85.44 203 MET A C 1
ATOM 1508 O O . MET A 1 203 ? -14.181 -5.290 22.542 1.00 85.44 203 MET A O 1
ATOM 1512 N N . GLY A 1 204 ? -16.354 -5.822 22.453 1.00 69.56 204 GLY A N 1
ATOM 1513 C CA . GLY A 1 204 ? -16.750 -5.108 23.667 1.00 69.56 204 GLY A CA 1
ATOM 1514 C C . GLY A 1 204 ? -17.596 -3.869 23.385 1.00 69.56 204 GLY A C 1
ATOM 1515 O O . GLY A 1 204 ? -17.634 -3.351 22.272 1.00 69.56 204 GLY A O 1
ATOM 1516 N N . CYS A 1 205 ? -18.306 -3.409 24.413 1.00 65.81 205 CYS A N 1
ATOM 1517 C CA . CYS A 1 205 ? -19.110 -2.192 24.362 1.00 65.81 205 CYS A CA 1
ATOM 1518 C C . CYS A 1 205 ? -18.419 -1.112 25.190 1.00 65.81 205 CYS A C 1
ATOM 1520 O O . CYS A 1 205 ? -18.084 -1.342 26.353 1.00 65.81 205 CYS A O 1
ATOM 1522 N N . ARG A 1 206 ? -18.240 0.080 24.618 1.00 61.22 206 ARG A N 1
ATOM 1523 C CA . ARG A 1 206 ? -17.779 1.236 25.385 1.00 61.22 206 ARG A CA 1
ATOM 1524 C C . ARG A 1 206 ? -18.982 1.900 26.044 1.00 61.22 206 ARG A C 1
ATOM 1526 O O . ARG A 1 206 ? -19.902 2.338 25.363 1.00 61.22 206 ARG A O 1
ATOM 1533 N N . VAL A 1 207 ? -18.968 1.970 27.369 1.00 61.72 207 VAL A N 1
ATOM 1534 C CA . VAL A 1 207 ? -19.957 2.728 28.137 1.00 61.72 207 VAL A CA 1
ATOM 1535 C C . VAL A 1 207 ? -19.412 4.145 28.309 1.00 61.72 207 VAL A C 1
ATOM 1537 O O . VAL A 1 207 ? -18.389 4.341 28.958 1.00 61.72 207 VAL A O 1
ATOM 1540 N N . GLU A 1 208 ? -20.056 5.130 27.682 1.00 67.31 208 GLU A N 1
ATOM 1541 C CA . GLU A 1 208 ? -19.597 6.531 27.680 1.00 67.31 208 GLU A CA 1
ATOM 1542 C C . GLU A 1 208 ? -19.957 7.304 28.957 1.00 67.31 208 GLU A C 1
ATOM 1544 O O . GLU A 1 208 ? -19.575 8.462 29.107 1.00 67.31 208 GLU A O 1
ATOM 1549 N N . THR A 1 209 ? -20.685 6.695 29.897 1.00 69.19 209 THR A N 1
ATOM 1550 C CA . THR A 1 209 ? -21.132 7.383 31.111 1.00 69.19 209 THR A CA 1
ATOM 1551 C C . THR A 1 209 ? -20.051 7.339 32.197 1.00 69.19 209 THR A C 1
ATOM 1553 O O . THR A 1 209 ? -19.795 6.260 32.738 1.00 69.19 209 THR A O 1
ATOM 1556 N N . PRO A 1 210 ? -19.450 8.484 32.582 1.00 71.12 210 PRO A N 1
ATOM 1557 C CA . PRO A 1 210 ? -18.423 8.533 33.627 1.00 71.12 210 PRO A CA 1
ATOM 1558 C C . PRO A 1 210 ? -18.983 8.235 35.027 1.00 71.12 210 PRO A C 1
ATOM 1560 O O . PRO A 1 210 ? -18.224 7.928 35.942 1.00 71.12 210 PRO A O 1
ATOM 1563 N N . ALA A 1 211 ? -20.305 8.317 35.195 1.00 76.19 211 ALA A N 1
ATOM 1564 C CA . ALA A 1 211 ? -21.019 7.925 36.400 1.00 76.19 211 ALA A CA 1
ATOM 1565 C C . ALA A 1 211 ? -22.401 7.370 36.036 1.00 76.19 211 ALA A C 1
ATOM 1567 O O . ALA A 1 211 ? -23.055 7.861 35.115 1.00 76.19 211 ALA A O 1
ATOM 1568 N N . ILE A 1 212 ? -22.851 6.368 36.791 1.00 79.75 212 ILE A N 1
ATOM 1569 C CA . ILE A 1 212 ? -24.231 5.883 36.764 1.00 79.75 212 ILE A CA 1
ATOM 1570 C C . ILE A 1 212 ? -24.910 6.452 38.006 1.00 79.75 212 ILE A C 1
ATOM 1572 O O . ILE A 1 212 ? -24.706 5.959 39.114 1.00 79.75 212 ILE A O 1
ATOM 1576 N N . THR A 1 213 ? -25.698 7.507 37.825 1.00 80.94 213 THR A N 1
ATOM 1577 C CA . THR A 1 213 ? -26.525 8.050 38.905 1.00 80.94 213 THR A CA 1
ATOM 1578 C C . THR A 1 213 ? -27.872 7.345 38.880 1.00 80.94 213 THR A C 1
ATOM 1580 O O . THR A 1 213 ? -28.651 7.523 37.945 1.00 80.94 213 THR A O 1
ATOM 1583 N N . VAL A 1 214 ? -28.142 6.536 39.903 1.00 80.00 214 VAL A N 1
ATOM 1584 C CA . VAL A 1 214 ? -29.460 5.933 40.119 1.00 80.00 214 VAL A CA 1
ATOM 1585 C C . VAL A 1 214 ? -30.209 6.800 41.121 1.00 80.00 214 VAL A C 1
ATOM 1587 O O . VAL A 1 214 ? -29.902 6.777 42.312 1.00 80.00 214 VAL A O 1
ATOM 1590 N N . ASP A 1 215 ? -31.172 7.583 40.638 1.00 82.75 215 ASP A N 1
ATOM 1591 C CA . ASP A 1 215 ? -32.076 8.328 41.511 1.00 82.75 215 ASP A CA 1
ATOM 1592 C C . ASP A 1 215 ? -33.145 7.375 42.057 1.00 82.75 215 ASP A C 1
ATOM 1594 O O . ASP A 1 215 ? -34.002 6.880 41.324 1.00 82.75 215 ASP A O 1
ATOM 1598 N N . LEU A 1 216 ? -33.055 7.082 43.354 1.00 77.44 216 LEU A N 1
ATOM 1599 C CA . LEU A 1 216 ? -34.029 6.251 44.065 1.00 77.44 216 LEU A CA 1
ATOM 1600 C C . LEU A 1 216 ? -35.267 7.053 44.501 1.00 77.44 216 LEU A C 1
ATOM 1602 O O . LEU A 1 216 ? -36.208 6.479 45.051 1.00 77.44 216 LEU A O 1
ATOM 1606 N N . GLY A 1 217 ? -35.276 8.368 44.268 1.00 78.88 217 GLY A N 1
ATOM 1607 C CA . GLY A 1 217 ? -36.315 9.276 44.719 1.00 78.88 217 GLY A CA 1
ATOM 1608 C C . GLY A 1 217 ? -36.372 9.408 46.243 1.00 78.88 217 GLY A C 1
ATOM 1609 O O . GLY A 1 217 ? -35.457 9.046 46.982 1.00 78.88 217 GLY A O 1
ATOM 1610 N N . SER A 1 218 ? -37.481 9.961 46.732 1.00 78.81 218 SER A N 1
ATOM 1611 C CA . SER A 1 218 ? -37.758 10.081 48.167 1.00 78.81 218 SER A CA 1
ATOM 1612 C C . SER A 1 218 ? -38.551 8.875 48.663 1.00 78.81 218 SER A C 1
ATOM 1614 O O . SER A 1 218 ? -39.584 8.539 48.086 1.00 78.81 218 SER A O 1
ATOM 1616 N N . VAL A 1 219 ? -38.112 8.257 49.763 1.00 72.81 219 VAL A N 1
ATOM 1617 C CA . VAL A 1 219 ? -38.784 7.083 50.337 1.00 72.81 219 VAL A CA 1
ATOM 1618 C C . VAL A 1 219 ? -39.453 7.423 51.667 1.00 72.81 219 VAL A C 1
ATOM 1620 O O . VAL A 1 219 ? -38.869 8.084 52.525 1.00 72.81 219 VAL A O 1
ATOM 1623 N N . ASN A 1 220 ? -40.689 6.955 51.855 1.00 76.94 220 ASN A N 1
ATOM 1624 C CA . ASN A 1 220 ? -41.414 7.097 53.115 1.00 76.94 220 ASN A CA 1
ATOM 1625 C C . ASN A 1 220 ? -40.962 6.017 54.115 1.00 76.94 220 ASN A C 1
ATOM 1627 O O . ASN A 1 220 ? -41.055 4.824 53.835 1.00 76.94 220 ASN A O 1
ATOM 1631 N N . LEU A 1 221 ? -40.518 6.426 55.307 1.00 71.88 221 LEU A N 1
ATOM 1632 C CA . LEU A 1 221 ? -40.045 5.511 56.358 1.00 71.88 221 LEU A CA 1
ATOM 1633 C C . LEU A 1 221 ? -41.124 4.518 56.827 1.00 71.88 221 LEU A C 1
ATOM 1635 O O . LEU A 1 221 ? -40.814 3.377 57.165 1.00 71.88 221 LEU A O 1
ATOM 1639 N N . GLY A 1 222 ? -42.400 4.912 56.785 1.00 73.88 222 GLY A N 1
ATOM 1640 C CA . GLY A 1 222 ? -43.531 4.041 57.107 1.00 73.88 222 GLY A CA 1
ATOM 1641 C C . GLY A 1 222 ? -43.687 2.861 56.143 1.00 73.88 222 GLY A C 1
ATOM 1642 O O . GLY A 1 222 ? -44.268 1.842 56.514 1.00 73.88 222 GLY A O 1
ATOM 1643 N N . SER A 1 223 ? -43.120 2.946 54.936 1.00 67.56 223 SER A N 1
ATOM 1644 C CA . SER A 1 223 ? -43.146 1.865 53.944 1.00 67.56 223 SER A CA 1
ATOM 1645 C C . SER A 1 223 ? -42.262 0.667 54.316 1.00 67.56 223 SER A C 1
ATOM 1647 O O . SER A 1 223 ? -42.466 -0.411 53.764 1.00 67.56 223 SER A O 1
ATOM 1649 N N . PHE A 1 224 ? -41.342 0.819 55.277 1.00 71.81 224 PHE A N 1
ATOM 1650 C CA . PHE A 1 224 ? -40.459 -0.255 55.755 1.00 71.81 224 PHE A CA 1
ATOM 1651 C C . PHE A 1 224 ? -40.808 -0.776 57.151 1.00 71.81 224 PHE A C 1
ATOM 1653 O O . PHE A 1 224 ? -40.177 -1.717 57.625 1.00 71.81 224 PHE A O 1
ATOM 1660 N N . ALA A 1 225 ? -41.819 -0.204 57.814 1.00 70.69 225 ALA A N 1
ATOM 1661 C CA . ALA A 1 225 ? -42.116 -0.492 59.218 1.00 70.69 225 ALA A CA 1
ATOM 1662 C C . ALA A 1 225 ? -42.360 -1.986 59.507 1.00 70.69 225 ALA A C 1
ATOM 1664 O O . ALA A 1 225 ? -42.017 -2.455 60.583 1.00 70.69 225 ALA A O 1
ATOM 1665 N N . ASN A 1 226 ? -42.910 -2.734 58.541 1.00 67.12 226 ASN A N 1
ATOM 1666 C CA . ASN A 1 226 ? -43.175 -4.176 58.657 1.00 67.12 226 ASN A CA 1
ATOM 1667 C C . ASN A 1 226 ? -42.827 -4.963 57.378 1.00 67.12 226 ASN A C 1
ATOM 1669 O O . ASN A 1 226 ? -43.283 -6.093 57.200 1.00 67.12 226 ASN A O 1
ATOM 1673 N N . ARG A 1 227 ? -42.097 -4.359 56.432 1.00 59.75 227 ARG A N 1
ATOM 1674 C CA . ARG A 1 227 ? -41.786 -4.967 55.129 1.00 59.75 227 ARG A CA 1
ATOM 1675 C C . ARG A 1 227 ? -40.359 -4.640 54.712 1.00 59.75 227 ARG A C 1
ATOM 1677 O O . ARG A 1 227 ? -39.927 -3.501 54.813 1.00 59.75 227 ARG A O 1
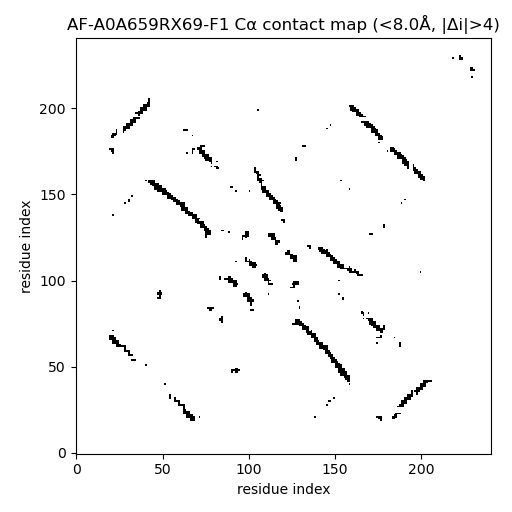ATOM 1684 N N . GLN A 1 228 ? -39.655 -5.637 54.182 1.00 66.44 228 GLN A N 1
ATOM 1685 C CA . GLN A 1 228 ? -38.297 -5.486 53.642 1.00 66.44 228 GLN A CA 1
ATOM 1686 C C . GLN A 1 228 ? -38.274 -4.856 52.235 1.00 66.44 228 GLN A C 1
ATOM 1688 O O . GLN A 1 228 ? -37.215 -4.732 51.628 1.00 66.44 228 GLN A O 1
ATOM 1693 N N . THR A 1 229 ? -39.433 -4.477 51.693 1.00 58.44 229 THR A N 1
ATOM 1694 C CA . THR A 1 229 ? -39.592 -3.974 50.323 1.00 58.44 229 THR A CA 1
ATOM 1695 C C . THR A 1 229 ? -40.587 -2.817 50.318 1.00 58.44 229 THR A C 1
ATOM 1697 O O . THR A 1 229 ? -41.714 -2.970 50.796 1.00 58.44 229 THR A O 1
ATOM 1700 N N . ALA A 1 230 ? -40.179 -1.672 49.767 1.00 59.06 230 ALA A N 1
ATOM 1701 C CA . ALA A 1 230 ? -41.046 -0.521 49.538 1.00 59.06 230 ALA A CA 1
ATOM 1702 C C . ALA A 1 230 ? -41.348 -0.400 48.035 1.00 59.06 230 ALA A C 1
ATOM 1704 O O . ALA A 1 230 ? -40.432 -0.280 47.227 1.00 59.06 230 ALA A O 1
ATOM 1705 N N . GLY A 1 231 ? -42.635 -0.438 47.674 1.00 60.09 231 GLY A N 1
ATOM 1706 C CA . GLY A 1 231 ? -43.103 -0.385 46.283 1.00 60.09 231 GLY A CA 1
ATOM 1707 C C . GLY A 1 231 ? -43.062 -1.730 45.539 1.00 60.09 231 GLY A C 1
ATOM 1708 O O . GLY A 1 231 ? -42.460 -2.701 45.994 1.00 60.09 231 GLY A O 1
ATOM 1709 N N . ALA A 1 232 ? -43.742 -1.791 44.389 1.00 55.12 232 ALA A N 1
ATOM 1710 C CA . ALA A 1 232 ? -43.538 -2.835 43.389 1.00 55.12 232 ALA A CA 1
ATOM 1711 C C . ALA A 1 232 ? -42.451 -2.322 42.440 1.00 55.12 232 ALA A C 1
ATOM 1713 O O . ALA A 1 232 ? -42.675 -1.329 41.754 1.00 55.12 232 ALA A O 1
ATOM 1714 N N . GLY A 1 233 ? -41.263 -2.930 42.461 1.00 50.81 233 GLY A N 1
ATOM 1715 C CA . GLY A 1 233 ? -40.175 -2.517 41.577 1.00 50.81 233 GLY A CA 1
ATOM 1716 C C . GLY A 1 233 ? -40.621 -2.619 40.121 1.00 50.81 233 GLY A C 1
ATOM 1717 O O . GLY A 1 233 ? -40.928 -3.713 39.649 1.00 50.81 233 GLY A O 1
ATOM 1718 N N . GLU A 1 234 ? -40.680 -1.491 39.414 1.00 51.41 234 GLU A N 1
ATOM 1719 C CA . GLU A 1 234 ? -40.799 -1.524 37.961 1.00 51.41 234 GLU A CA 1
ATOM 1720 C C . GLU A 1 234 ? -39.484 -2.118 37.430 1.00 51.41 234 GLU A C 1
ATOM 1722 O O . GLU A 1 234 ? -38.406 -1.650 37.818 1.00 51.41 234 GLU A O 1
ATOM 1727 N N . PRO A 1 235 ? -39.523 -3.197 36.629 1.00 50.03 235 PRO A N 1
ATOM 1728 C CA . PRO A 1 235 ? -38.306 -3.828 36.148 1.00 50.03 235 PRO A CA 1
ATOM 1729 C C . PRO A 1 235 ? -37.493 -2.805 35.359 1.00 50.03 235 PRO A C 1
ATOM 1731 O O . PRO A 1 235 ? -38.030 -2.095 34.506 1.00 50.03 235 PRO A O 1
ATOM 1734 N N . ALA A 1 236 ? -36.192 -2.736 35.650 1.00 48.19 236 ALA A N 1
ATOM 1735 C CA . ALA A 1 236 ? -35.268 -1.884 34.921 1.00 48.19 236 ALA A CA 1
ATOM 1736 C C . ALA A 1 236 ? -35.449 -2.126 33.418 1.00 48.19 236 ALA A C 1
ATOM 1738 O O . ALA A 1 236 ? -35.253 -3.242 32.926 1.00 48.19 236 ALA A O 1
ATOM 1739 N N . ARG A 1 237 ? -35.855 -1.085 32.682 1.00 50.75 237 ARG A N 1
ATOM 1740 C CA . ARG A 1 237 ? -35.888 -1.143 31.224 1.00 50.75 237 ARG A CA 1
ATOM 1741 C C . ARG A 1 237 ? -34.454 -1.299 30.745 1.00 50.75 237 ARG A C 1
ATOM 1743 O O . ARG A 1 237 ? -33.672 -0.354 30.767 1.00 50.75 237 ARG A O 1
ATOM 1750 N N . VAL A 1 238 ? -34.120 -2.517 30.333 1.00 43.12 238 VAL A N 1
ATOM 1751 C CA . VAL A 1 238 ? -32.892 -2.803 29.602 1.00 43.12 238 VAL A CA 1
ATOM 1752 C C . VAL A 1 238 ? -33.002 -2.061 28.276 1.00 43.12 238 VAL A C 1
ATOM 1754 O O . VAL A 1 238 ? -33.729 -2.486 27.378 1.00 43.12 238 VAL A O 1
ATOM 1757 N N . TRP A 1 239 ? -32.309 -0.931 28.166 1.00 42.69 239 TRP A N 1
ATOM 1758 C CA . TRP A 1 239 ? -32.066 -0.298 26.880 1.00 42.69 239 TRP A CA 1
ATOM 1759 C C . TRP A 1 239 ? -31.179 -1.246 26.075 1.00 42.69 239 TRP A C 1
ATOM 1761 O O . TRP A 1 239 ? -29.984 -1.372 26.333 1.00 42.69 239 TRP A O 1
ATOM 1771 N N . ARG A 1 240 ? -31.793 -1.978 25.144 1.00 37.44 240 ARG A N 1
ATOM 1772 C CA . ARG A 1 240 ? -31.063 -2.660 24.078 1.00 37.44 240 ARG A CA 1
ATOM 1773 C C . ARG A 1 240 ? -30.695 -1.592 23.052 1.00 37.44 240 ARG A C 1
ATOM 1775 O O . ARG A 1 240 ? -31.573 -1.143 22.318 1.00 37.44 240 ARG A O 1
ATOM 1782 N N . GLY A 1 241 ? -29.444 -1.140 23.102 1.00 39.94 241 GLY A N 1
ATOM 1783 C CA . GLY A 1 241 ? -28.786 -0.489 21.969 1.00 39.94 241 GLY A CA 1
ATOM 1784 C C . GLY A 1 241 ? -28.406 -1.522 20.922 1.00 39.94 241 GLY A C 1
ATOM 1785 O O . GLY A 1 241 ? -28.077 -2.660 21.335 1.00 39.94 241 GLY A O 1
#

Organism: NCBI:txid436295

Secondary structure (DSSP, 8-state):
-HHHHHHHHHHHHHTT------EEESS-EEEEE---SEEEEESSEEPTT-EEEE---EE-S-EEEES--TT-EEEEEEPTTSTTTTS--SEE-SSSS--EEEE-SSTTEEEEEEEE--SSTT-S-EE--SEEEE--S-S-EEE-S-EEEEEEEE-SEEPPPEEEE--SS-EEEEEESSSSTTSSEEEEEEEEES--EEEEEEES-----S----------GGGGSS-S--S-PPPP-----

Foldseek 3Di:
DVVVVVVVVVVVVVVPCPPQFWDKDDDAQEWEFADDQEFEDEWDWDDFQAFSDKRPKTWDAKIKIARAAQWKKKALAWDPPWPQRPDQFLAAHPPVQSFGWADQVWPFKTKWKWKAQCFQPRNDIDTSGNWIDTDPRDRMTIRHGIIMMMTITTRTTGTAWDKGFTDFQTIFIWIFNDGDPPGGTGTRHTYGYPDRMYTYHYPDDDDPDPDDDDPPDDDDPVQPPPDPDRDDDDPPPPPDD

pLDDT: mean 85.07, std 15.24, range [37.44, 98.19]

Radius of gyration: 29.55 Å; Cα contacts (8 Å, |Δi|>4): 570; chains: 1; bounding box: 66×39×114 Å

Solvent-accessible surface area (backbone atoms only — not comparable to full-atom values): 13318 Å² total; per-residue (Å²): 113,77,70,59,56,55,53,50,51,52,55,60,64,61,68,66,69,72,75,53,33,20,34,58,63,79,72,81,28,62,28,76,46,68,56,64,57,60,47,78,43,76,73,50,72,42,56,61,26,41,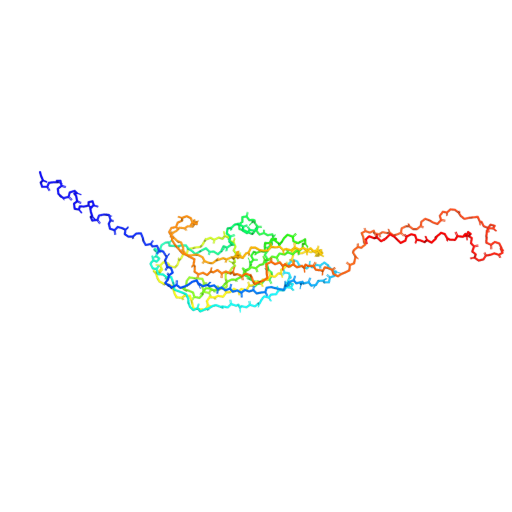76,77,45,70,69,52,82,46,58,36,68,71,33,37,38,33,48,30,27,61,71,16,17,41,30,25,26,41,26,89,87,32,84,56,44,85,52,76,60,77,49,50,38,74,73,89,70,65,30,36,20,27,75,44,79,28,56,32,36,21,40,31,40,38,33,29,38,41,29,75,58,63,56,50,86,38,47,41,68,62,47,64,43,78,45,80,40,57,40,65,29,58,16,58,44,29,30,38,30,49,32,36,26,27,64,30,44,58,56,49,59,40,66,30,74,54,51,68,58,38,30,35,36,32,36,19,43,38,89,47,88,91,40,50,41,35,66,54,32,40,35,32,42,71,42,42,45,34,37,40,40,40,44,77,82,87,78,85,66,96,66,87,83,81,83,82,76,87,79,64,72,77,50,48,74,89,38,102,59,72,78,83,82,76,75,80,80,78,80,82,126

Mean predicted aligned error: 11.14 Å